Protein AF-A0A518GYS9-F1 (afdb_monomer_lite)

Foldseek 3Di:
DKWFPAKDKPQWDDLDRAETEHAADDDDPLDDDDPDDDDWMKIFTQMPDPSDPVQLCQKDKDWAPDDPPGSRIGTGHRNDFDKIKIKITGPRYIDIHIYTHKFKEKDKFQWDFADPLFDAPVQPDPWDPPRTAHWDWTQDPPFFTKIKGKMKIKIAMPDAPVLQSCLVSVNLVQKDKWKWKAKAKDKQFHTDDDPRHRDDTDTPDDDPSRWDSRCHNRRMTMHIDMDMDTGDPQMKMKMKMKMWMFMGGNRHTRYGTWIKIWIWIDHRSDTPDTGIGTDHDDHDPIDPPD

Radius of gyration: 24.74 Å; chains: 1; bounding box: 56×32×77 Å

Sequence (290 aa):
MATVAKLTVSNASQVDSANWVTAVDVFGPQLIPSSAERGDCVVEATTSPENSPAEWARIAWTGGDPVVGRPNRRLVRRMLPGRTGVGATLGGASRRIDVWAIWATIVVQTAGKRPERAKSWSAGTPFTGGESCGAFVVGSFSMGENARGQVVAVAQLAPSGVGRVISAAGKADLLAFRRQVTARDFVDGAPFASKKSFIDWAPDDSLPALLTLDPGPDDRLYDTDGPDLPAGGSRTSETYNNFRQWVEWAGVPCSNYGYWYFRARWKAQKVTLKDLGTGSIALPSNAESR

Secondary structure (DSSP, 8-state):
--EEEEEEESSSEE-SSSEEEEE----STT-----SPPS-EEEEEEEESS--HHHHTT-EEESSEEETTEEEEEEE--SSSEEEEEEEEETTEEEEEEEEEEEEEEEEE-SEEPPTTSPPGGGT-S----SEEEEEEEEETTTEEEEEEEEEEEEEEESTTHHHHHHHTT-GGGEEEEEEEEEEEEETTEE---TTSSEEEEE----GGGEE---GGGTEEEEEE--EE---TTSEEEEEEEEEEEEEETTEE-B--EEEEEEEEEETTEEEEEEEEES-PPPPSS-S--

pLDDT: mean 90.56, std 10.19, range [51.62, 98.69]

Organism: NCBI:txid2527974

Structure (mmCIF, N/CA/C/O backbone):
data_AF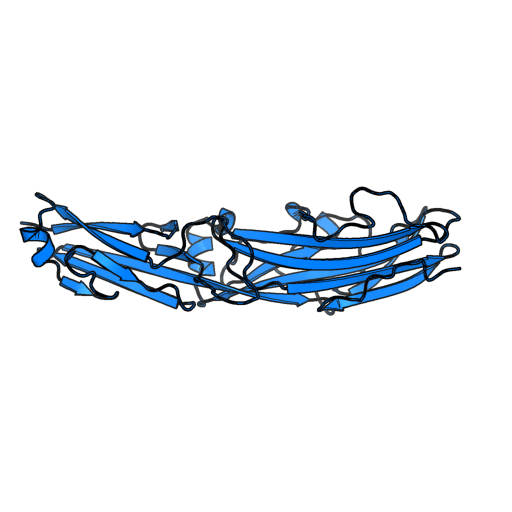-A0A518GYS9-F1
#
_entry.id   AF-A0A518GYS9-F1
#
loop_
_atom_site.group_PDB
_atom_site.id
_atom_site.type_symbol
_atom_site.label_atom_id
_atom_site.label_alt_id
_atom_site.label_comp_id
_atom_site.label_asym_id
_atom_site.label_entity_id
_atom_site.label_seq_id
_atom_site.pdbx_PDB_ins_code
_atom_site.Cartn_x
_atom_site.Cartn_y
_atom_site.Cartn_z
_atom_site.occupancy
_atom_site.B_iso_or_equiv
_atom_site.auth_seq_id
_atom_site.auth_comp_id
_atom_site.auth_asym_id
_atom_site.auth_atom_id
_atom_site.pdbx_PDB_model_num
ATOM 1 N N . MET A 1 1 ? -28.752 0.979 35.376 1.00 89.69 1 MET A N 1
ATOM 2 C CA . MET A 1 1 ? -27.636 0.004 35.410 1.00 89.69 1 MET A CA 1
ATOM 3 C C . MET A 1 1 ? -26.569 0.499 34.451 1.00 89.69 1 MET A C 1
ATOM 5 O O . MET A 1 1 ? -26.946 0.926 33.367 1.00 89.69 1 MET A O 1
ATOM 9 N N . ALA A 1 2 ? -25.294 0.494 34.846 1.00 96.31 2 ALA A N 1
ATOM 10 C CA . ALA A 1 2 ? -24.219 0.942 33.962 1.00 96.31 2 ALA A CA 1
ATOM 11 C C . ALA A 1 2 ? -24.029 -0.028 32.783 1.00 96.31 2 ALA A C 1
ATOM 13 O O . ALA A 1 2 ? -24.143 -1.240 32.971 1.00 96.31 2 ALA A O 1
ATOM 14 N N . THR A 1 3 ? -23.741 0.490 31.590 1.00 98.06 3 THR A N 1
ATOM 15 C CA . THR A 1 3 ? -23.534 -0.289 30.354 1.00 98.06 3 THR A CA 1
ATOM 16 C C . THR A 1 3 ? -22.382 0.277 29.522 1.00 98.06 3 THR A C 1
ATOM 18 O O . THR A 1 3 ? -21.993 1.431 29.703 1.00 98.06 3 THR A O 1
ATOM 21 N N . VAL A 1 4 ? -21.829 -0.519 28.597 1.00 97.62 4 VAL A N 1
ATOM 22 C CA . VAL A 1 4 ? -20.884 -0.013 27.584 1.00 97.62 4 VAL A CA 1
ATOM 23 C C . VAL A 1 4 ? -21.672 0.642 26.451 1.00 97.62 4 VAL A C 1
ATOM 25 O O . VAL A 1 4 ? -22.380 -0.037 25.706 1.00 97.62 4 VAL A O 1
ATOM 28 N N . ALA A 1 5 ? -21.519 1.953 26.286 1.00 96.88 5 ALA A N 1
ATOM 29 C CA . ALA A 1 5 ? -22.190 2.700 25.230 1.00 96.88 5 ALA A CA 1
ATOM 30 C C . ALA A 1 5 ? -21.501 2.485 23.873 1.00 96.88 5 ALA A C 1
ATOM 32 O O . ALA A 1 5 ? -22.152 2.104 22.895 1.00 96.88 5 ALA A O 1
ATOM 33 N N . LYS A 1 6 ? -20.175 2.678 23.822 1.00 97.19 6 LYS A N 1
ATOM 34 C CA . LYS A 1 6 ? -19.367 2.600 22.593 1.00 97.19 6 LYS A CA 1
ATOM 35 C C . LYS A 1 6 ? -17.921 2.180 22.861 1.00 97.19 6 LYS A C 1
ATOM 37 O O . LYS A 1 6 ? -17.425 2.334 23.976 1.00 97.19 6 LYS A O 1
ATOM 42 N N . LEU A 1 7 ? -17.265 1.706 21.802 1.00 98.50 7 LEU A N 1
ATOM 43 C CA . LEU A 1 7 ? -15.819 1.509 21.716 1.00 98.50 7 LEU A CA 1
ATOM 44 C C . LEU A 1 7 ? -15.255 2.444 20.640 1.00 98.50 7 LEU A C 1
ATOM 46 O O . LEU A 1 7 ? -15.852 2.585 19.574 1.00 98.50 7 LEU A O 1
ATOM 50 N N . THR A 1 8 ? -14.116 3.065 20.916 1.00 98.00 8 THR A N 1
ATOM 51 C CA . THR A 1 8 ? -13.375 3.921 19.975 1.00 98.00 8 THR A CA 1
ATOM 52 C C . THR A 1 8 ? -11.909 3.523 19.962 1.00 98.00 8 THR A C 1
ATOM 54 O O . THR A 1 8 ? -11.424 3.030 20.978 1.00 98.00 8 THR A O 1
ATOM 57 N N . VAL A 1 9 ? -11.202 3.745 18.853 1.00 97.69 9 VAL A N 1
ATOM 58 C CA . VAL A 1 9 ? -9.793 3.351 18.718 1.00 97.69 9 VAL A CA 1
ATOM 59 C C . VAL A 1 9 ? -8.950 4.553 18.310 1.00 97.69 9 VAL A C 1
ATOM 61 O O . VAL A 1 9 ? -9.276 5.236 17.343 1.00 97.69 9 VAL A O 1
ATOM 64 N N . SER A 1 10 ? -7.869 4.824 19.039 1.00 95.69 10 SER A N 1
ATOM 65 C CA . SER A 1 10 ? -6.846 5.782 18.605 1.00 95.69 10 SER A CA 1
ATOM 66 C C . SER A 1 10 ? -5.869 5.133 17.620 1.00 95.69 10 SER A C 1
ATOM 68 O O . SER A 1 10 ? -5.683 3.915 17.632 1.00 95.69 10 SER A O 1
ATOM 70 N N . ASN A 1 11 ? -5.199 5.942 16.795 1.00 93.31 11 ASN A N 1
ATOM 71 C CA . ASN A 1 11 ? -4.150 5.486 15.868 1.00 93.31 11 ASN A CA 1
ATOM 72 C C . ASN A 1 11 ? -4.617 4.422 14.855 1.00 93.31 11 ASN A C 1
ATOM 74 O O . ASN A 1 11 ? -3.828 3.606 14.379 1.00 93.31 11 ASN A O 1
ATOM 78 N N . ALA A 1 12 ? -5.911 4.414 14.534 1.00 95.38 12 ALA A N 1
ATOM 79 C CA . ALA A 1 12 ? -6.515 3.585 13.501 1.00 95.38 12 ALA A CA 1
ATOM 80 C C . ALA A 1 12 ? -7.645 4.354 12.812 1.00 95.38 12 ALA A C 1
ATOM 82 O O . ALA A 1 12 ? -8.288 5.217 13.409 1.00 95.38 12 ALA A O 1
ATOM 83 N N . SER A 1 13 ? -7.913 4.011 11.560 1.00 96.00 13 SER A N 1
ATOM 84 C CA . SER A 1 13 ? -9.038 4.535 10.794 1.00 96.00 13 SER A CA 1
ATOM 85 C C . SER A 1 13 ? -10.233 3.606 10.960 1.00 96.00 13 SER A C 1
ATOM 87 O O . SER A 1 13 ? -10.134 2.408 10.691 1.00 96.00 13 SER A O 1
ATOM 89 N N . GLN A 1 14 ? -11.373 4.146 11.384 1.00 97.44 14 GLN A N 1
ATOM 90 C CA . GLN A 1 14 ? -12.618 3.387 11.393 1.00 97.44 14 GLN A CA 1
ATOM 91 C C . GLN A 1 14 ? -13.077 3.151 9.952 1.00 97.44 14 GLN A C 1
ATOM 93 O O . GLN A 1 14 ? -13.273 4.114 9.207 1.00 97.44 14 GLN A O 1
ATOM 98 N N . VAL A 1 15 ? -13.264 1.888 9.562 1.00 97.31 15 VAL A N 1
ATOM 99 C CA . VAL A 1 15 ? -13.803 1.556 8.234 1.00 97.31 15 VAL A CA 1
ATOM 100 C C . VAL A 1 15 ? -15.298 1.255 8.299 1.00 97.31 15 VAL A C 1
ATOM 102 O O . VAL A 1 15 ? -16.038 1.709 7.434 1.00 97.31 15 VAL A O 1
ATOM 105 N N . ASP A 1 16 ? -15.766 0.619 9.375 1.00 96.88 16 ASP A N 1
ATOM 106 C CA . ASP A 1 16 ? -17.190 0.454 9.680 1.00 96.88 16 ASP A CA 1
ATOM 107 C C . ASP A 1 16 ? -17.439 0.413 11.206 1.00 96.88 16 ASP A C 1
ATOM 109 O O . ASP A 1 16 ? -16.550 0.693 12.015 1.00 96.88 16 ASP A O 1
ATOM 113 N N . SER A 1 17 ? -18.662 0.098 11.645 1.00 95.75 17 SER A N 1
ATOM 114 C CA . SER A 1 17 ? -19.010 0.059 13.075 1.00 95.75 17 SER A CA 1
ATOM 115 C C . SER A 1 17 ? -18.261 -1.006 13.890 1.00 95.75 17 SER A C 1
ATOM 117 O O . SER A 1 17 ? -18.181 -0.883 15.111 1.00 95.75 17 SER A O 1
ATOM 119 N N . ALA A 1 18 ? -17.754 -2.053 13.242 1.00 97.31 18 ALA A N 1
ATOM 120 C CA . ALA A 1 18 ? -17.069 -3.182 13.858 1.00 97.31 18 ALA A CA 1
ATOM 121 C C . ALA A 1 18 ? -15.565 -3.217 13.548 1.00 97.31 18 ALA A C 1
ATOM 123 O O . ALA A 1 18 ? -14.832 -3.850 14.294 1.00 97.31 18 ALA A O 1
ATOM 124 N N . ASN A 1 19 ? -15.086 -2.549 12.499 1.00 98.44 19 ASN A N 1
ATOM 125 C CA . ASN A 1 19 ? -13.722 -2.695 12.004 1.00 98.44 19 ASN A CA 1
ATOM 126 C C . ASN A 1 19 ? -12.950 -1.373 12.004 1.00 98.44 19 ASN A C 1
ATOM 128 O O . ASN A 1 19 ? -13.417 -0.334 11.528 1.00 98.44 19 ASN A O 1
ATOM 132 N N . TRP A 1 20 ? -11.715 -1.460 12.482 1.00 98.50 20 TRP A N 1
ATOM 133 C CA . TRP A 1 20 ? -10.713 -0.405 12.466 1.00 98.50 20 TRP A CA 1
ATOM 134 C C . TRP A 1 20 ? -9.451 -0.930 11.796 1.00 98.50 20 TRP A C 1
ATOM 136 O O . TRP A 1 20 ? -9.060 -2.070 12.035 1.00 98.50 20 TRP A O 1
ATOM 146 N N . VAL A 1 21 ? -8.808 -0.115 10.969 1.00 97.81 21 VAL A N 1
ATOM 147 C CA . VAL A 1 21 ? -7.624 -0.508 10.197 1.00 97.81 21 VAL A CA 1
ATOM 148 C C . VAL A 1 21 ? -6.493 0.477 10.460 1.00 97.81 21 VAL A C 1
ATOM 150 O O . VAL A 1 21 ? -6.701 1.689 10.523 1.00 97.81 21 VAL A O 1
ATOM 153 N N . THR A 1 22 ? -5.284 -0.041 10.622 1.00 96.12 22 THR A N 1
ATOM 154 C CA . THR A 1 22 ? -4.067 0.740 10.830 1.00 96.12 22 THR A CA 1
ATOM 155 C C . THR A 1 22 ? -2.883 0.067 10.149 1.00 96.12 22 THR A C 1
ATOM 157 O O . THR A 1 22 ? -2.900 -1.142 9.946 1.00 96.12 22 THR A O 1
ATOM 160 N N . ALA A 1 23 ? -1.838 0.816 9.805 1.00 94.62 23 ALA A N 1
ATOM 161 C CA . ALA A 1 23 ? -0.603 0.234 9.283 1.00 94.62 23 ALA A CA 1
ATOM 162 C C . ALA A 1 23 ? 0.244 -0.373 10.417 1.00 94.62 23 ALA A C 1
ATOM 164 O O . ALA A 1 23 ? 0.192 0.090 11.557 1.00 94.62 23 ALA A O 1
ATOM 165 N N . VAL A 1 24 ? 1.052 -1.387 10.127 1.00 92.44 24 VAL A N 1
ATOM 166 C CA . VAL A 1 24 ? 2.079 -1.880 11.059 1.00 92.44 24 VAL A CA 1
ATOM 167 C C . VAL A 1 24 ? 3.148 -0.812 11.296 1.00 92.44 24 VAL A C 1
ATOM 169 O O . VAL A 1 24 ? 3.565 -0.117 10.367 1.00 92.44 24 VAL A O 1
ATOM 172 N N . ASP A 1 25 ? 3.633 -0.713 12.531 1.00 85.81 25 ASP A N 1
ATOM 173 C CA . ASP A 1 25 ? 4.786 0.123 12.853 1.00 85.81 25 ASP A CA 1
ATOM 174 C C . ASP A 1 25 ? 6.074 -0.615 12.464 1.00 85.81 25 ASP A C 1
ATOM 176 O O . ASP A 1 25 ? 6.555 -1.495 13.177 1.00 85.81 25 ASP A O 1
ATOM 180 N N . VAL A 1 26 ? 6.648 -0.263 11.310 1.00 72.00 26 VAL A N 1
ATOM 181 C CA . VAL A 1 26 ? 7.947 -0.804 10.884 1.00 72.00 26 VAL A CA 1
ATOM 182 C C . VAL A 1 26 ? 9.074 0.135 11.292 1.00 72.00 26 VAL A C 1
ATOM 184 O O . VAL A 1 26 ? 9.107 1.305 10.895 1.00 72.00 26 VAL A O 1
ATOM 187 N N . PHE A 1 27 ? 10.013 -0.413 12.064 1.00 64.75 27 PHE A N 1
ATOM 188 C CA . PHE A 1 27 ? 11.260 0.223 12.471 1.00 64.75 27 PHE A CA 1
ATOM 189 C C . PHE A 1 27 ? 12.423 -0.493 11.776 1.00 64.75 27 PHE A C 1
ATOM 191 O O . PHE A 1 27 ? 12.576 -1.705 11.913 1.00 64.75 27 PHE A O 1
ATOM 198 N N . GLY A 1 28 ? 13.230 0.230 10.998 1.00 57.81 28 GLY A N 1
ATOM 199 C CA . GLY A 1 28 ? 14.361 -0.367 10.287 1.00 57.81 28 GLY A CA 1
ATOM 200 C C . GLY A 1 28 ? 14.923 0.501 9.155 1.00 57.81 28 GLY A C 1
ATOM 201 O O . GLY A 1 28 ? 14.398 1.581 8.885 1.00 57.81 28 GLY A O 1
ATOM 202 N N . PRO A 1 29 ? 15.976 0.032 8.461 1.00 51.62 29 PRO A N 1
ATOM 203 C CA . PRO A 1 29 ? 16.701 0.798 7.438 1.00 51.62 29 PRO A CA 1
ATOM 204 C C . PRO A 1 29 ? 15.877 1.116 6.178 1.00 51.62 29 PRO A C 1
ATOM 206 O O . PRO A 1 29 ? 16.306 1.918 5.356 1.00 51.62 29 PRO A O 1
ATOM 209 N N . GLN A 1 30 ? 14.691 0.518 6.027 1.00 56.28 30 GLN A N 1
ATOM 210 C CA . GLN A 1 30 ? 13.737 0.797 4.946 1.00 56.28 30 GLN A CA 1
ATOM 211 C C . GLN A 1 30 ? 12.633 1.780 5.367 1.00 56.28 30 GLN A C 1
ATOM 213 O O . GLN A 1 30 ? 11.538 1.749 4.812 1.00 56.28 30 GLN A O 1
ATOM 218 N N . LEU A 1 31 ? 12.894 2.637 6.362 1.00 65.50 31 LEU A N 1
ATOM 219 C CA . LEU A 1 31 ? 11.959 3.670 6.805 1.00 65.50 31 LEU A CA 1
ATOM 220 C C . LEU A 1 31 ? 11.568 4.575 5.630 1.00 65.50 31 LEU A C 1
ATOM 222 O O . LEU A 1 31 ? 12.312 5.462 5.215 1.00 65.50 31 LEU A O 1
ATOM 226 N N . ILE A 1 32 ? 10.368 4.340 5.106 1.00 80.00 32 ILE A N 1
ATOM 227 C CA . ILE A 1 32 ? 9.687 5.271 4.218 1.00 80.00 32 ILE A CA 1
ATOM 228 C C . ILE A 1 32 ? 9.267 6.456 5.097 1.00 80.00 32 ILE A C 1
ATOM 230 O O . ILE A 1 32 ? 8.562 6.237 6.093 1.00 80.00 32 ILE A O 1
ATOM 234 N N . PRO A 1 33 ? 9.734 7.686 4.805 1.00 71.12 33 PRO A N 1
ATOM 235 C CA . PRO A 1 33 ? 9.420 8.846 5.625 1.00 71.12 33 PRO A CA 1
ATOM 236 C C . PRO A 1 33 ? 7.909 9.002 5.786 1.00 71.12 33 PRO A C 1
ATOM 238 O O . PRO A 1 33 ? 7.164 8.979 4.811 1.00 71.12 33 PRO A O 1
ATOM 241 N N . SER A 1 34 ? 7.461 9.161 7.026 1.00 75.69 34 SER A N 1
ATOM 242 C CA . SER A 1 34 ? 6.071 9.457 7.346 1.00 75.69 34 SER A CA 1
ATOM 243 C C . SER A 1 34 ? 6.044 10.359 8.566 1.00 75.69 34 SER A C 1
ATOM 245 O O . SER A 1 34 ? 6.710 10.072 9.560 1.00 75.69 34 SER A O 1
ATOM 247 N N . SER A 1 35 ? 5.295 11.452 8.472 1.00 72.75 35 SER A N 1
ATOM 248 C CA . SER A 1 35 ? 5.048 12.382 9.575 1.00 72.75 35 SER A CA 1
ATOM 249 C C . SER A 1 35 ? 3.898 11.938 10.483 1.00 72.75 35 SER A C 1
ATOM 251 O O . SER A 1 35 ? 3.596 12.628 11.453 1.00 72.75 35 SER A O 1
ATOM 253 N N . ALA A 1 36 ? 3.234 10.823 10.164 1.00 73.62 36 ALA A N 1
ATOM 254 C CA . ALA A 1 36 ? 2.088 10.346 10.918 1.00 73.62 36 ALA A CA 1
ATOM 255 C C . ALA A 1 36 ? 2.491 9.843 12.307 1.00 73.62 36 ALA A C 1
ATOM 257 O O . ALA A 1 36 ? 3.569 9.273 12.497 1.00 73.62 36 ALA A O 1
ATOM 258 N N . GLU A 1 37 ? 1.587 10.031 13.267 1.00 70.31 37 GLU A N 1
ATOM 259 C CA . GLU A 1 37 ? 1.758 9.535 14.626 1.00 70.31 37 GLU A CA 1
ATOM 260 C C . GLU A 1 37 ? 1.849 8.000 14.616 1.00 70.31 37 GLU A C 1
ATOM 262 O O . GLU A 1 37 ? 0.986 7.294 14.083 1.00 70.31 37 GLU A O 1
ATOM 267 N N . ARG A 1 38 ? 2.949 7.489 15.171 1.00 75.50 38 ARG A N 1
ATOM 268 C CA . ARG A 1 38 ? 3.217 6.056 15.327 1.00 75.50 38 ARG A CA 1
ATOM 269 C C . ARG A 1 38 ? 2.936 5.629 16.758 1.00 75.50 38 ARG A C 1
ATOM 271 O O . ARG A 1 38 ? 2.970 6.451 17.671 1.00 75.50 38 ARG A O 1
ATOM 278 N N . GLY A 1 39 ? 2.708 4.337 16.951 1.00 84.38 39 GLY A N 1
ATOM 279 C CA . GLY A 1 39 ? 2.425 3.758 18.254 1.00 84.38 39 GLY A CA 1
ATOM 280 C C . GLY A 1 39 ? 1.132 2.960 18.270 1.00 84.38 39 GLY A C 1
ATOM 281 O O . GLY A 1 39 ? 0.268 3.078 17.394 1.00 84.38 39 GLY A O 1
ATOM 282 N N . ASP A 1 40 ? 1.019 2.144 19.309 1.00 92.38 40 ASP A N 1
ATOM 283 C CA . ASP A 1 40 ? -0.067 1.193 19.497 1.00 92.38 40 ASP A CA 1
ATOM 284 C C . ASP A 1 40 ? -1.457 1.847 19.450 1.00 92.38 40 ASP A C 1
ATOM 286 O O . ASP A 1 40 ? -1.659 3.025 19.769 1.00 92.38 40 ASP A O 1
ATOM 290 N N . CYS A 1 41 ? -2.446 1.046 19.064 1.00 95.88 41 CYS A N 1
ATOM 291 C CA . CYS A 1 41 ? -3.842 1.449 19.108 1.00 95.88 41 CYS A CA 1
ATOM 292 C C . CYS A 1 41 ? -4.369 1.354 20.537 1.00 95.88 41 CYS A C 1
ATOM 294 O O . CYS A 1 41 ? -4.176 0.340 21.212 1.00 95.88 41 CYS A O 1
ATOM 296 N N . VAL A 1 42 ? -5.111 2.368 20.980 1.00 97.75 42 VAL A N 1
ATOM 297 C CA . VAL A 1 42 ? -5.814 2.333 22.265 1.00 97.75 42 VAL A CA 1
ATOM 298 C C . VAL A 1 42 ? -7.305 2.226 22.004 1.00 97.75 42 VAL A C 1
ATOM 300 O O . VAL A 1 42 ? -7.927 3.153 21.492 1.00 97.75 42 VAL A O 1
ATOM 303 N N . VAL A 1 43 ? -7.877 1.085 22.373 1.00 98.50 43 VAL A N 1
ATOM 304 C CA . VAL A 1 43 ? -9.320 0.863 22.402 1.00 98.50 43 VAL A CA 1
ATOM 305 C C . VAL A 1 43 ? -9.856 1.412 23.716 1.00 98.50 43 VAL A C 1
ATOM 307 O O . VAL A 1 43 ? -9.487 0.924 24.781 1.00 98.50 43 VAL A O 1
ATOM 310 N N . GLU A 1 44 ? -10.735 2.404 23.655 1.00 98.62 44 GLU A N 1
ATOM 311 C CA . GLU A 1 44 ? -11.378 3.010 24.820 1.00 98.62 44 GLU A CA 1
ATOM 312 C C . GLU A 1 44 ? -12.877 2.699 24.839 1.00 98.62 44 GLU A C 1
ATOM 314 O O . GLU A 1 44 ? -13.574 2.891 23.839 1.00 98.62 44 GLU A O 1
ATOM 319 N N . ALA A 1 45 ? -13.376 2.241 25.988 1.00 98.44 45 ALA A N 1
ATOM 320 C CA . ALA A 1 45 ? -14.801 2.129 26.259 1.00 98.44 45 ALA A CA 1
ATOM 321 C C . ALA A 1 45 ? -15.339 3.407 26.901 1.00 98.44 45 ALA A C 1
ATOM 323 O O . ALA A 1 45 ? -14.814 3.887 27.907 1.00 98.44 45 ALA A O 1
ATOM 324 N N . THR A 1 46 ? -16.449 3.899 26.360 1.00 98.31 46 THR A N 1
ATOM 325 C CA . THR A 1 46 ? -17.302 4.881 27.035 1.00 98.31 46 THR A CA 1
ATOM 326 C C . THR A 1 46 ? -18.465 4.140 27.680 1.00 98.31 46 THR A C 1
ATOM 328 O O . THR A 1 46 ? -19.182 3.404 26.991 1.00 98.31 46 THR A O 1
ATOM 331 N N . THR A 1 47 ? -18.666 4.327 28.982 1.00 98.38 47 THR A N 1
ATOM 332 C CA . THR A 1 47 ? -19.818 3.771 29.704 1.00 98.38 47 THR A CA 1
ATOM 333 C C . THR A 1 47 ? -20.921 4.811 29.880 1.00 98.38 47 THR A C 1
ATOM 335 O O . THR A 1 47 ? -20.738 5.995 29.611 1.00 98.38 47 THR A O 1
ATOM 338 N N . SER A 1 48 ? -22.108 4.347 30.248 1.00 97.19 48 SER A N 1
ATOM 339 C CA . SER A 1 48 ? -23.284 5.167 30.533 1.00 97.19 48 SER A CA 1
ATOM 340 C C . SER A 1 48 ? -24.006 4.562 31.742 1.00 97.19 48 SER A C 1
ATOM 342 O O . SER A 1 48 ? -24.073 3.329 31.811 1.00 97.19 48 SER A O 1
ATOM 344 N N . PRO A 1 49 ? -24.577 5.365 32.659 1.00 96.06 49 PRO A N 1
ATOM 345 C CA . PRO A 1 49 ? -24.790 6.811 32.533 1.00 96.06 49 PRO A CA 1
ATOM 346 C C . PRO A 1 49 ? -23.598 7.705 32.886 1.00 96.06 49 PRO A C 1
ATOM 348 O O . PRO A 1 49 ? -23.512 8.791 32.321 1.00 96.06 49 PRO A O 1
ATOM 351 N N . GLU A 1 50 ? -22.694 7.298 33.775 1.00 96.56 50 GLU A N 1
ATOM 352 C CA . GLU A 1 50 ? -21.757 8.254 34.387 1.00 96.56 50 GLU A CA 1
ATOM 353 C C . GLU A 1 50 ? -20.421 8.380 33.653 1.00 96.56 50 GLU A C 1
ATOM 355 O O . GLU A 1 50 ? -19.758 9.408 33.773 1.00 96.56 50 GLU A O 1
ATOM 360 N N . ASN A 1 51 ? -20.005 7.349 32.911 1.00 97.50 51 ASN A N 1
ATOM 361 C CA . ASN A 1 51 ? -18.663 7.257 32.336 1.00 97.50 51 ASN A CA 1
ATOM 362 C C . ASN A 1 51 ? -17.563 7.518 33.382 1.00 97.50 51 ASN A C 1
ATOM 364 O O . ASN A 1 51 ? -16.675 8.346 33.173 1.00 97.50 51 ASN A O 1
ATOM 368 N N . SER A 1 52 ? -17.657 6.841 34.530 1.00 97.81 52 SER A N 1
ATOM 369 C CA . SER A 1 52 ? -16.832 7.098 35.715 1.00 97.81 52 SER A CA 1
ATOM 370 C C . SER A 1 52 ? -15.866 5.945 36.032 1.00 97.81 52 SER A C 1
ATOM 372 O O . SER A 1 52 ? -16.113 4.801 35.638 1.00 97.81 52 SER A O 1
ATOM 374 N N . PRO A 1 53 ? -14.785 6.182 36.807 1.00 97.25 53 PRO A N 1
ATOM 375 C CA . PRO A 1 53 ? -13.860 5.123 37.223 1.00 97.25 53 PRO A CA 1
ATOM 376 C C . PRO A 1 53 ? -14.532 3.923 37.905 1.00 97.25 53 PRO A C 1
ATOM 378 O O . PRO A 1 53 ? -14.086 2.789 37.724 1.00 97.25 53 PRO A O 1
ATOM 381 N N . ALA A 1 54 ? -15.619 4.155 38.649 1.00 97.12 54 ALA A N 1
ATOM 382 C CA . ALA A 1 54 ? -16.389 3.098 39.301 1.00 97.12 54 ALA A CA 1
ATOM 383 C C . ALA A 1 54 ? -17.107 2.187 38.289 1.00 97.12 54 ALA A C 1
ATOM 385 O O . ALA A 1 54 ? -17.171 0.972 38.484 1.00 97.12 54 ALA A O 1
ATOM 386 N N . GLU A 1 55 ? -17.619 2.746 37.189 1.00 97.69 55 GLU A N 1
ATOM 387 C CA . GLU A 1 55 ? -18.176 1.963 36.083 1.00 97.69 55 GLU A CA 1
ATOM 388 C C . GLU A 1 55 ? -17.070 1.237 35.310 1.00 97.69 55 GLU A C 1
ATOM 390 O O . GLU A 1 55 ? -17.191 0.046 35.018 1.00 97.69 55 GLU A O 1
ATOM 395 N N . TRP A 1 56 ? -15.965 1.928 35.023 1.00 98.19 56 TRP A N 1
ATOM 396 C CA . TRP A 1 56 ? -14.847 1.393 34.246 1.00 98.19 56 TRP A CA 1
ATOM 397 C C . TRP A 1 56 ? -14.181 0.186 34.903 1.00 98.19 56 TRP A C 1
ATOM 399 O O . TRP A 1 56 ? -13.850 -0.779 34.217 1.00 98.19 56 TRP A O 1
ATOM 409 N N . ALA A 1 57 ? -14.031 0.206 36.230 1.00 97.25 57 ALA A N 1
ATOM 410 C CA . ALA A 1 57 ? -13.464 -0.898 37.004 1.00 97.25 57 ALA A CA 1
ATOM 411 C C . ALA A 1 57 ? -14.281 -2.200 36.904 1.00 97.25 57 ALA A C 1
ATOM 413 O O . ALA A 1 57 ? -13.786 -3.268 37.254 1.00 97.25 57 ALA A O 1
ATOM 414 N N . ARG A 1 58 ? -15.530 -2.121 36.430 1.00 97.88 58 ARG A N 1
ATOM 415 C CA . ARG A 1 58 ? -16.454 -3.255 36.307 1.00 97.88 58 ARG A CA 1
ATOM 416 C C . ARG A 1 58 ? -16.558 -3.798 34.883 1.00 97.88 58 ARG A C 1
ATOM 418 O O . ARG A 1 58 ? -17.295 -4.759 34.667 1.00 97.88 58 ARG A O 1
ATOM 425 N N . ILE A 1 59 ? -15.883 -3.181 33.912 1.00 98.44 59 ILE A N 1
ATOM 426 C CA . ILE A 1 59 ? -15.917 -3.636 32.521 1.00 98.44 59 ILE A CA 1
ATOM 427 C C . ILE A 1 59 ? -15.199 -4.985 32.420 1.00 98.44 59 ILE A C 1
ATOM 429 O O . ILE A 1 59 ? -14.010 -5.101 32.718 1.00 98.44 59 ILE A O 1
ATOM 433 N N . ALA A 1 60 ? -15.912 -5.998 31.936 1.00 98.38 60 ALA A N 1
ATOM 434 C CA . ALA A 1 60 ? -15.320 -7.270 31.555 1.00 98.38 60 ALA A CA 1
ATOM 435 C C . ALA A 1 60 ? -14.758 -7.158 30.131 1.00 98.38 60 ALA A C 1
ATOM 437 O O . ALA A 1 60 ? -15.513 -7.069 29.157 1.00 98.38 60 ALA A O 1
ATOM 438 N N . TRP A 1 61 ? -13.429 -7.141 30.022 1.00 98.56 61 TRP A N 1
ATOM 439 C CA . TRP A 1 61 ? -12.716 -7.047 28.749 1.00 98.56 61 TRP A CA 1
ATOM 440 C C . TRP A 1 61 ? -12.344 -8.414 28.176 1.00 98.56 61 TRP A C 1
ATOM 442 O O . TRP A 1 61 ? -12.010 -9.346 28.903 1.00 98.56 61 TRP A O 1
ATOM 452 N N . THR A 1 62 ? -12.306 -8.489 26.849 1.00 98.25 62 THR A N 1
ATOM 453 C CA . THR A 1 62 ? -11.678 -9.569 26.078 1.00 98.25 62 THR A CA 1
ATOM 454 C C . THR A 1 62 ? -10.791 -8.957 24.999 1.00 98.25 62 THR A C 1
ATOM 456 O O . THR A 1 62 ? -11.139 -7.921 24.432 1.00 98.25 62 THR A O 1
ATOM 459 N N . GLY A 1 63 ? -9.645 -9.585 24.727 1.00 97.62 63 GLY A N 1
ATOM 460 C CA . GLY A 1 63 ? -8.651 -9.057 23.790 1.00 97.62 63 GLY A CA 1
ATOM 461 C C . GLY A 1 63 ? -7.909 -7.814 24.297 1.00 97.62 63 GLY A C 1
ATOM 462 O O . GLY A 1 63 ? -8.299 -7.183 25.288 1.00 97.62 63 GLY A O 1
ATOM 463 N N . GLY A 1 64 ? -6.810 -7.495 23.608 1.00 96.94 64 GLY A N 1
ATOM 464 C CA . GLY A 1 64 ? -5.898 -6.396 23.935 1.00 96.94 64 GLY A CA 1
ATOM 465 C C . GLY A 1 64 ? -5.207 -6.517 25.301 1.00 96.94 64 GLY A C 1
ATOM 466 O O . GLY A 1 64 ? -5.672 -7.214 26.209 1.00 96.94 64 GLY A O 1
ATOM 467 N N . ASP A 1 65 ? -4.106 -5.790 25.458 1.00 98.06 65 ASP A N 1
ATOM 468 C CA . ASP A 1 65 ? -3.381 -5.693 26.725 1.00 98.06 65 ASP A CA 1
ATOM 469 C C . ASP A 1 65 ? -4.032 -4.621 27.626 1.00 98.06 65 ASP A C 1
ATOM 471 O O . ASP A 1 65 ? -4.563 -3.626 27.128 1.00 98.06 65 ASP A O 1
ATOM 475 N N . PRO A 1 66 ? -4.038 -4.777 28.959 1.00 97.75 66 PRO A N 1
ATOM 476 C CA . PRO A 1 66 ? -4.511 -3.730 29.862 1.00 97.75 66 PRO A CA 1
ATOM 477 C C . PRO A 1 66 ? -3.623 -2.478 29.797 1.00 97.75 66 PRO A C 1
ATOM 479 O O . PRO A 1 66 ? -2.400 -2.576 29.724 1.00 97.75 66 PRO A O 1
ATOM 482 N N . VAL A 1 67 ? -4.233 -1.294 29.911 1.00 97.88 67 VAL A N 1
ATOM 483 C CA . VAL A 1 67 ? -3.500 -0.028 30.070 1.00 97.88 67 VAL A CA 1
ATOM 484 C C . VAL A 1 67 ? -3.437 0.339 31.553 1.00 97.88 67 VAL A C 1
ATOM 486 O O . VAL A 1 67 ? -4.467 0.526 32.207 1.00 97.88 67 VAL A O 1
ATOM 489 N N . VAL A 1 68 ? -2.223 0.447 32.099 1.00 95.50 68 VAL A N 1
ATOM 490 C CA . VAL A 1 68 ? -1.995 0.728 33.527 1.00 95.50 68 VAL A CA 1
ATOM 491 C C . VAL A 1 68 ? -2.681 2.036 33.939 1.00 95.50 68 VAL A C 1
ATOM 493 O O . VAL A 1 68 ? -2.550 3.063 33.276 1.00 95.50 68 VAL A O 1
ATOM 496 N N . GLY A 1 69 ? -3.451 1.990 35.031 1.00 96.31 69 GLY A N 1
ATOM 497 C CA . GLY A 1 69 ? -4.196 3.141 35.556 1.00 96.31 69 GLY A CA 1
ATOM 498 C C . GLY A 1 69 ? -5.425 3.559 34.735 1.00 96.31 69 GLY A C 1
ATOM 499 O O . GLY A 1 69 ? -6.080 4.538 35.086 1.00 96.31 69 GLY A O 1
ATOM 500 N N . ARG A 1 70 ? -5.764 2.843 33.652 1.00 98.00 70 ARG A N 1
ATOM 501 C CA . ARG A 1 70 ? -6.888 3.164 32.758 1.00 98.00 70 ARG A CA 1
ATOM 502 C C . ARG A 1 70 ? -7.748 1.918 32.481 1.00 98.00 70 ARG A C 1
ATOM 504 O O . ARG A 1 70 ? -7.641 1.325 31.409 1.00 98.00 70 ARG A O 1
ATOM 511 N N . PRO A 1 71 ? -8.625 1.509 33.418 1.00 97.69 71 PRO A N 1
ATOM 512 C CA . PRO A 1 71 ? -9.419 0.279 33.291 1.00 97.69 71 PRO A CA 1
ATOM 513 C C . PRO A 1 71 ? -10.433 0.297 32.135 1.00 97.69 71 PRO A C 1
ATOM 515 O O . PRO A 1 71 ? -10.892 -0.757 31.705 1.00 97.69 71 PRO A O 1
ATOM 518 N N . ASN A 1 72 ? -10.764 1.470 31.589 1.00 98.50 72 ASN A N 1
ATOM 519 C CA . ASN A 1 72 ? -11.598 1.610 30.395 1.00 98.50 72 ASN A CA 1
ATOM 520 C C . ASN A 1 72 ? -10.822 1.512 29.075 1.00 98.50 72 ASN A C 1
ATOM 522 O O . ASN A 1 72 ? -11.395 1.809 28.027 1.00 98.50 72 ASN A O 1
ATOM 526 N N . ARG A 1 73 ? -9.538 1.135 29.101 1.00 98.62 73 ARG A N 1
ATOM 527 C CA . ARG A 1 73 ? -8.689 1.078 27.910 1.00 98.62 73 ARG A CA 1
ATOM 528 C C . ARG A 1 73 ? -8.015 -0.277 27.735 1.00 98.62 73 ARG A C 1
ATOM 530 O O . ARG A 1 73 ? -7.582 -0.911 28.701 1.00 98.62 73 ARG A O 1
ATOM 537 N N . ARG A 1 74 ? -7.866 -0.679 26.474 1.00 98.62 74 ARG A N 1
ATOM 538 C CA . ARG A 1 74 ? -7.051 -1.817 26.039 1.00 98.62 74 ARG A CA 1
ATOM 539 C C . ARG A 1 74 ? -6.098 -1.385 24.939 1.00 98.62 74 ARG A C 1
ATOM 541 O O . ARG A 1 74 ? -6.450 -0.571 24.093 1.00 98.62 74 ARG A O 1
ATOM 548 N N . LEU A 1 75 ? -4.903 -1.943 24.959 1.00 97.88 75 LEU A N 1
ATOM 549 C CA . LEU A 1 75 ? -3.849 -1.696 23.995 1.00 97.88 75 LEU A CA 1
ATOM 550 C C . LEU A 1 75 ? -3.863 -2.799 22.936 1.00 97.88 75 LEU A C 1
ATOM 552 O O . LEU A 1 75 ? -3.920 -3.985 23.266 1.00 97.88 75 LEU A O 1
ATOM 556 N N . VAL A 1 76 ? -3.791 -2.418 21.668 1.00 97.25 76 VAL A N 1
ATOM 557 C CA . VAL A 1 76 ? -3.587 -3.337 20.549 1.00 97.25 76 VAL A CA 1
ATOM 558 C C . VAL A 1 76 ? -2.274 -2.975 19.879 1.00 97.25 76 VAL A C 1
ATOM 560 O O . VAL A 1 76 ? -2.125 -1.880 19.333 1.00 97.25 76 VAL A O 1
ATOM 563 N N . ARG A 1 77 ? -1.326 -3.913 19.925 1.00 94.19 77 ARG A N 1
ATOM 564 C CA . ARG A 1 77 ? 0.004 -3.715 19.355 1.00 94.19 77 ARG A CA 1
ATOM 565 C C . ARG A 1 77 ? -0.028 -3.761 17.837 1.00 94.19 77 ARG A C 1
ATOM 567 O O . ARG A 1 77 ? -0.738 -4.579 17.255 1.00 94.19 77 ARG A O 1
ATOM 574 N N . ARG A 1 78 ? 0.804 -2.934 17.206 1.00 91.81 78 ARG A N 1
ATOM 575 C CA . ARG A 1 78 ? 0.897 -2.812 15.739 1.00 91.81 78 ARG A CA 1
ATOM 576 C C . ARG A 1 78 ? 2.200 -3.358 15.160 1.00 91.81 78 ARG A C 1
ATOM 578 O O . ARG A 1 78 ? 2.573 -2.988 14.058 1.00 91.81 78 ARG A O 1
ATOM 585 N N . MET A 1 79 ? 2.901 -4.223 15.890 1.00 89.62 79 MET A N 1
ATOM 586 C CA . MET A 1 79 ? 4.238 -4.701 15.502 1.00 89.62 79 MET A CA 1
ATOM 587 C C . MET A 1 79 ? 4.236 -5.690 14.332 1.00 89.62 79 MET A C 1
ATOM 589 O O . MET A 1 79 ? 5.250 -5.843 13.659 1.00 89.62 79 MET A O 1
ATOM 593 N N . LEU A 1 80 ? 3.124 -6.394 14.107 1.00 91.38 80 LEU A N 1
ATOM 594 C CA . LEU A 1 80 ? 2.982 -7.387 13.045 1.00 91.38 80 LEU A CA 1
ATOM 595 C C . LEU A 1 80 ? 1.586 -7.302 12.423 1.00 91.38 80 LEU A C 1
ATOM 597 O O . LEU A 1 80 ? 0.643 -6.901 13.113 1.00 91.38 80 LEU A O 1
ATOM 601 N N . PRO A 1 81 ? 1.429 -7.712 11.151 1.00 95.38 81 PRO A N 1
ATOM 602 C CA . PRO A 1 81 ? 0.121 -7.761 10.523 1.00 95.38 81 PRO A CA 1
ATOM 603 C C . PRO A 1 81 ? -0.779 -8.760 11.246 1.00 95.38 81 PRO A C 1
ATOM 605 O O . PRO A 1 81 ? -0.368 -9.886 11.530 1.00 95.38 81 PRO A O 1
ATOM 608 N N . GLY A 1 82 ? -2.016 -8.373 11.526 1.00 97.25 82 GLY A N 1
ATOM 609 C CA . GLY A 1 82 ? -2.935 -9.225 12.263 1.00 97.25 82 GLY A CA 1
ATOM 610 C C . GLY A 1 82 ? -4.272 -8.566 12.555 1.00 97.25 82 GLY A C 1
ATOM 611 O O . GLY A 1 82 ? -4.469 -7.372 12.342 1.00 97.25 82 GLY A O 1
ATOM 612 N N . ARG A 1 83 ? -5.200 -9.378 13.058 1.00 97.88 83 ARG A N 1
ATOM 613 C CA . ARG A 1 83 ? -6.517 -8.945 13.522 1.00 97.88 83 ARG A CA 1
ATOM 614 C C . ARG A 1 83 ? -6.613 -9.195 15.018 1.00 97.88 83 ARG A C 1
ATOM 616 O O . ARG A 1 83 ? -6.473 -10.334 15.458 1.00 97.88 83 ARG A O 1
ATOM 623 N N . THR A 1 84 ? -6.927 -8.155 15.779 1.00 98.38 84 THR A N 1
ATOM 624 C CA . THR A 1 84 ? -7.202 -8.260 17.214 1.00 98.38 84 THR A CA 1
ATOM 625 C C . THR A 1 84 ? -8.650 -7.884 17.485 1.00 98.38 84 THR A C 1
ATOM 627 O O . THR A 1 84 ? -9.033 -6.726 17.337 1.00 98.38 84 THR A O 1
ATOM 630 N N . GLY A 1 85 ? -9.455 -8.861 17.901 1.00 98.25 85 GLY A N 1
ATOM 631 C CA . GLY A 1 85 ? -10.810 -8.608 18.380 1.00 98.25 85 GLY A CA 1
ATOM 632 C C . GLY A 1 85 ? -10.780 -8.105 19.819 1.00 98.25 85 GLY A C 1
ATOM 633 O O . GLY A 1 85 ? -10.205 -8.768 20.681 1.00 98.25 85 GLY A O 1
ATOM 634 N N . VAL A 1 86 ? -11.409 -6.963 20.086 1.00 98.69 86 VAL A N 1
ATOM 635 C CA . VAL A 1 86 ? -11.513 -6.377 21.428 1.00 98.69 86 VAL A CA 1
ATOM 636 C C . VAL A 1 86 ? -12.980 -6.203 21.790 1.00 98.69 86 VAL A C 1
ATOM 638 O O . VAL A 1 86 ? -13.753 -5.595 21.048 1.00 98.69 86 VAL A O 1
ATOM 641 N N . GLY A 1 87 ? -13.370 -6.762 22.932 1.00 98.44 87 GLY A N 1
ATOM 642 C CA . GLY A 1 87 ? -14.739 -6.723 23.431 1.00 98.44 87 GLY A CA 1
ATOM 643 C C . GLY A 1 87 ? -14.821 -6.192 24.855 1.00 98.44 87 GLY A C 1
ATOM 644 O O . GLY A 1 87 ? -13.961 -6.498 25.678 1.00 98.44 87 GLY A O 1
ATOM 645 N N . ALA A 1 88 ? -15.878 -5.442 25.149 1.00 98.56 88 ALA A N 1
ATOM 646 C CA . ALA A 1 88 ? -16.184 -4.901 26.468 1.00 98.56 88 ALA A CA 1
ATOM 647 C C . ALA A 1 88 ? -17.629 -5.229 26.845 1.00 98.56 88 ALA A C 1
ATOM 649 O O . ALA A 1 88 ? -18.547 -4.995 26.054 1.00 98.56 88 ALA A O 1
ATOM 650 N N . THR A 1 89 ? -17.833 -5.742 28.058 1.00 98.50 89 THR A N 1
ATOM 651 C CA . THR A 1 89 ? -19.160 -6.084 28.582 1.00 98.50 89 THR A CA 1
ATOM 652 C C . THR A 1 89 ? -19.381 -5.449 29.952 1.00 98.50 89 THR A C 1
ATOM 654 O O . THR A 1 89 ? -18.526 -5.546 30.830 1.00 98.50 89 THR A O 1
ATOM 657 N N . LEU A 1 90 ? -20.533 -4.804 30.147 1.00 98.31 90 LEU A N 1
ATOM 658 C CA . LEU A 1 90 ? -20.949 -4.208 31.420 1.00 98.31 90 LEU A CA 1
ATOM 659 C C . LEU A 1 90 ? -22.479 -4.196 31.509 1.00 98.31 90 LEU A C 1
ATOM 661 O O . LEU A 1 90 ? -23.148 -3.791 30.560 1.00 98.31 90 LEU A O 1
ATOM 665 N N . GLY A 1 91 ? -23.030 -4.644 32.643 1.00 95.50 91 GLY A N 1
ATOM 666 C CA . GLY A 1 91 ? -24.479 -4.616 32.893 1.00 95.50 91 GLY A CA 1
ATOM 667 C C . GLY A 1 91 ? -25.311 -5.392 31.865 1.00 95.50 91 GLY A C 1
ATOM 668 O O . GLY A 1 91 ? -26.400 -4.960 31.508 1.00 95.50 91 GLY A O 1
ATOM 669 N N . GLY A 1 92 ? -24.770 -6.492 31.329 1.00 92.88 92 GLY A N 1
ATOM 670 C CA . GLY A 1 92 ? -25.415 -7.305 30.289 1.00 92.88 92 GLY A CA 1
ATOM 671 C C . GLY A 1 92 ? -25.280 -6.762 28.859 1.00 92.88 92 GLY A C 1
ATOM 672 O O . GLY A 1 92 ? -25.527 -7.503 27.912 1.00 92.88 92 GLY A O 1
ATOM 673 N N . ALA A 1 93 ? -24.833 -5.516 28.672 1.00 96.88 93 ALA A N 1
ATOM 674 C CA . ALA A 1 93 ? -24.537 -4.964 27.353 1.00 96.88 93 ALA A CA 1
ATOM 675 C C . ALA A 1 93 ? -23.113 -5.329 26.918 1.0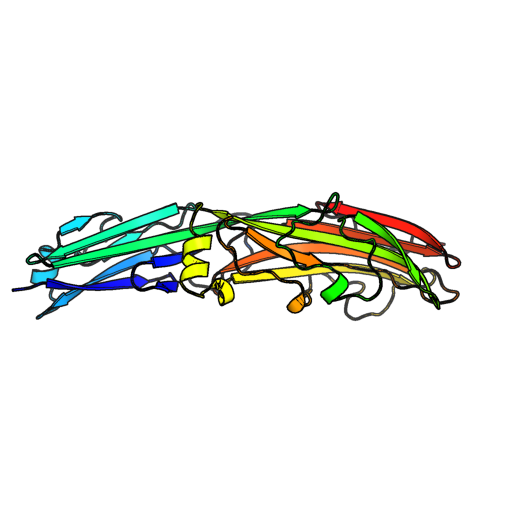0 96.88 93 ALA A C 1
ATOM 677 O O . ALA A 1 93 ? -22.170 -5.162 27.694 1.00 96.88 93 ALA A O 1
ATOM 678 N N . SER A 1 94 ? -22.956 -5.772 25.668 1.00 97.12 94 SER A N 1
ATOM 679 C CA . SER A 1 94 ? -21.660 -6.108 25.075 1.00 97.12 94 SER A CA 1
ATOM 680 C C . SER A 1 94 ? -21.405 -5.310 23.795 1.00 97.12 94 SER A C 1
ATOM 682 O O . SER A 1 94 ? -22.310 -5.083 22.982 1.00 97.12 94 SER A O 1
ATOM 684 N N . ARG A 1 95 ? -20.158 -4.874 23.618 1.00 98.12 95 ARG A N 1
ATOM 685 C CA . ARG A 1 95 ? -19.642 -4.239 22.402 1.00 98.12 95 ARG A CA 1
ATOM 686 C C . ARG A 1 95 ? -18.369 -4.946 21.979 1.00 98.12 95 ARG A C 1
ATOM 688 O O . ARG A 1 95 ? -17.556 -5.305 22.828 1.00 98.12 95 ARG A O 1
ATOM 695 N N . ARG A 1 96 ? -18.191 -5.119 20.672 1.00 98.25 96 ARG A N 1
ATOM 696 C CA . ARG A 1 96 ? -17.007 -5.739 20.085 1.00 98.25 96 ARG A CA 1
ATOM 697 C C . ARG A 1 96 ? -16.603 -4.999 18.823 1.00 98.25 96 ARG A C 1
ATOM 699 O O . ARG A 1 96 ? -17.466 -4.617 18.039 1.00 98.25 96 ARG A O 1
ATOM 706 N N . ILE A 1 97 ? -15.301 -4.847 18.655 1.00 98.62 97 ILE A N 1
ATOM 707 C CA . ILE A 1 97 ? -14.664 -4.350 17.441 1.00 98.62 97 ILE A CA 1
ATOM 708 C C . ILE A 1 97 ? -13.467 -5.236 17.089 1.00 98.62 97 ILE A C 1
ATOM 710 O O . ILE A 1 97 ? -12.976 -5.997 17.924 1.00 98.62 97 ILE A O 1
ATOM 714 N N . ASP A 1 98 ? -12.980 -5.107 15.867 1.00 98.62 98 ASP A N 1
ATOM 715 C CA . ASP A 1 98 ? -11.753 -5.698 15.367 1.00 98.62 98 ASP A CA 1
ATOM 716 C C . ASP A 1 98 ? -10.801 -4.592 14.914 1.00 98.62 98 ASP A C 1
ATOM 718 O O . ASP A 1 98 ? -11.182 -3.683 14.175 1.00 98.62 98 ASP A O 1
ATOM 722 N N . VAL A 1 99 ? -9.551 -4.685 15.358 1.00 98.44 99 VAL A N 1
ATOM 723 C CA . VAL A 1 99 ? -8.457 -3.815 14.925 1.00 98.44 99 VAL A CA 1
ATOM 724 C C . VAL A 1 99 ? -7.540 -4.624 14.015 1.00 98.44 99 VAL A C 1
ATOM 726 O O . VAL A 1 99 ? -6.963 -5.629 14.437 1.00 98.44 99 VAL A O 1
ATOM 729 N N . TRP A 1 100 ? -7.424 -4.191 12.767 1.00 98.31 100 TRP A N 1
ATOM 730 C CA . TRP A 1 100 ? -6.598 -4.787 11.727 1.00 98.31 100 TRP A CA 1
ATOM 731 C C . TRP A 1 100 ? -5.313 -3.974 11.581 1.00 98.31 100 TRP A C 1
ATOM 733 O O . TRP A 1 100 ? -5.344 -2.848 11.090 1.00 98.31 100 TRP A O 1
ATOM 743 N N . ALA A 1 101 ? -4.184 -4.539 12.001 1.00 97.19 101 ALA A N 1
ATOM 744 C CA . ALA A 1 101 ? -2.869 -4.008 11.665 1.00 97.19 101 ALA A CA 1
ATOM 745 C C . ALA A 1 101 ? -2.458 -4.595 10.312 1.00 97.19 101 ALA A C 1
ATOM 747 O O . ALA A 1 101 ? -2.390 -5.818 10.180 1.00 97.19 101 ALA A O 1
ATOM 748 N N . ILE A 1 102 ? -2.221 -3.747 9.313 1.00 97.19 102 ILE A N 1
ATOM 749 C CA . ILE A 1 102 ? -1.969 -4.175 7.939 1.00 97.19 102 ILE A CA 1
ATOM 750 C C . ILE A 1 102 ? -0.552 -3.887 7.475 1.00 97.19 102 ILE A C 1
ATOM 752 O O . ILE A 1 102 ? 0.084 -2.904 7.861 1.00 97.19 102 ILE A O 1
ATOM 756 N N . TRP A 1 103 ? -0.084 -4.752 6.589 1.00 96.31 103 TRP A N 1
ATOM 757 C CA . TRP A 1 103 ? 1.136 -4.558 5.824 1.00 96.31 103 TRP A CA 1
ATOM 758 C C . TRP A 1 103 ? 0.974 -5.194 4.455 1.00 96.31 103 TRP A C 1
ATOM 760 O O . TRP A 1 103 ? 0.267 -6.189 4.314 1.00 96.31 103 TRP A O 1
ATOM 770 N N . ALA A 1 104 ? 1.645 -4.643 3.457 1.00 96.50 104 ALA A N 1
ATOM 771 C CA . ALA A 1 104 ? 1.613 -5.118 2.096 1.00 96.50 104 ALA A CA 1
ATOM 772 C C . ALA A 1 104 ? 2.997 -5.597 1.663 1.00 96.50 104 ALA A C 1
ATOM 774 O O . ALA A 1 104 ? 4.015 -4.930 1.875 1.00 96.50 104 ALA A O 1
ATOM 775 N N . THR A 1 105 ? 3.034 -6.742 0.993 1.00 95.88 105 THR A N 1
ATOM 776 C CA . THR A 1 105 ? 4.207 -7.168 0.229 1.00 95.88 105 THR A CA 1
ATOM 777 C C . THR A 1 105 ? 4.031 -6.726 -1.212 1.00 95.88 105 THR A C 1
ATOM 779 O O . THR A 1 105 ? 3.027 -7.067 -1.835 1.00 95.88 105 THR A O 1
ATOM 782 N N . ILE A 1 106 ? 5.006 -5.989 -1.745 1.00 95.44 106 ILE A N 1
ATOM 783 C CA . ILE A 1 106 ? 4.997 -5.556 -3.143 1.00 95.44 106 ILE A CA 1
ATOM 784 C C . ILE A 1 106 ? 5.855 -6.492 -3.978 1.00 95.44 106 ILE A C 1
ATOM 786 O O . ILE A 1 106 ? 7.027 -6.712 -3.677 1.00 95.44 106 ILE A O 1
ATOM 790 N N . VAL A 1 107 ? 5.268 -6.987 -5.062 1.00 96.50 107 VAL A N 1
ATOM 791 C CA . VAL A 1 107 ? 5.958 -7.705 -6.129 1.00 96.50 107 VAL A CA 1
ATOM 792 C C . VAL A 1 107 ? 5.769 -6.922 -7.417 1.00 96.50 107 VAL A C 1
ATOM 794 O O . VAL A 1 107 ? 4.645 -6.609 -7.804 1.00 96.50 107 VAL A O 1
ATOM 797 N N . VAL A 1 108 ? 6.874 -6.611 -8.088 1.00 96.81 108 VAL A N 1
ATOM 798 C CA . VAL A 1 108 ? 6.840 -5.926 -9.378 1.00 96.81 108 VAL A CA 1
ATOM 799 C C . VAL A 1 108 ? 6.962 -6.958 -10.489 1.00 96.81 108 VAL A C 1
ATOM 801 O O . VAL A 1 108 ? 8.002 -7.592 -10.657 1.00 96.81 108 VAL A O 1
ATOM 804 N N . GLN A 1 109 ? 5.884 -7.144 -11.243 1.00 97.31 109 GLN A N 1
ATOM 805 C CA . GLN A 1 109 ? 5.826 -8.093 -12.340 1.00 97.31 109 GLN A CA 1
ATOM 806 C C . GLN A 1 109 ? 6.304 -7.434 -13.638 1.00 97.31 109 GLN A C 1
ATOM 808 O O . GLN A 1 109 ? 5.580 -6.649 -14.251 1.00 97.31 109 GLN A O 1
ATOM 813 N N . THR A 1 110 ? 7.505 -7.804 -14.079 1.00 96.88 110 THR A N 1
ATOM 814 C CA . THR A 1 110 ? 8.142 -7.304 -15.311 1.00 96.88 110 THR A CA 1
ATOM 815 C C . THR A 1 110 ? 8.076 -8.289 -16.481 1.00 96.88 110 THR A C 1
ATOM 817 O O . THR A 1 110 ? 8.579 -7.991 -17.557 1.00 96.88 110 THR A O 1
ATOM 820 N N . ALA A 1 111 ? 7.457 -9.458 -16.296 1.00 96.50 111 ALA A N 1
ATOM 821 C CA . ALA A 1 111 ? 7.289 -10.476 -17.332 1.00 96.50 111 ALA A CA 1
ATOM 822 C C . ALA A 1 111 ? 5.971 -11.251 -17.157 1.00 96.50 111 ALA A C 1
ATOM 824 O O . ALA A 1 111 ? 5.381 -11.269 -16.075 1.00 96.50 111 ALA A O 1
ATOM 825 N N . GLY A 1 112 ? 5.520 -11.923 -18.217 1.00 95.44 112 GLY A N 1
ATOM 826 C CA . GLY A 1 112 ? 4.319 -12.766 -18.196 1.00 95.44 112 GLY A CA 1
ATOM 827 C C . GLY A 1 112 ? 3.005 -11.991 -18.336 1.00 95.44 112 GLY A C 1
ATOM 828 O O . GLY A 1 112 ? 2.996 -10.778 -18.527 1.00 95.44 112 GLY A O 1
ATOM 829 N N . LYS A 1 113 ? 1.877 -12.707 -18.271 1.00 95.31 113 LYS A N 1
ATOM 830 C CA . LYS A 1 113 ? 0.532 -12.138 -18.471 1.00 95.31 113 LYS A CA 1
ATOM 831 C C . LYS A 1 113 ? 0.171 -11.161 -17.348 1.00 95.31 113 LYS A C 1
ATOM 833 O O . LYS A 1 113 ? 0.384 -11.474 -16.176 1.00 95.31 113 LYS A O 1
ATOM 838 N N . ARG A 1 114 ? -0.452 -10.032 -17.692 1.00 94.19 114 ARG A N 1
ATOM 839 C CA . ARG A 1 114 ? -1.058 -9.109 -16.724 1.00 94.19 114 ARG A CA 1
ATOM 840 C C . ARG A 1 114 ? -2.059 -9.830 -15.807 1.00 94.19 114 ARG A C 1
ATOM 842 O O . ARG A 1 114 ? -2.895 -10.582 -16.316 1.00 94.19 114 ARG A O 1
ATOM 849 N N . PRO A 1 115 ? -2.066 -9.555 -14.491 1.00 94.56 115 PRO A N 1
ATOM 850 C CA . PRO A 1 115 ? -3.159 -9.978 -13.622 1.00 94.56 115 PRO A CA 1
ATOM 851 C C . PRO A 1 115 ? -4.501 -9.431 -14.119 1.00 94.56 115 PRO A C 1
ATOM 853 O O . PRO A 1 115 ? -4.612 -8.243 -14.419 1.00 94.56 115 PRO A O 1
ATOM 856 N N . GLU A 1 116 ? -5.533 -10.272 -14.180 1.00 92.62 116 GLU A N 1
ATOM 857 C CA . GLU A 1 116 ? -6.809 -9.928 -14.831 1.00 92.62 116 GLU A CA 1
ATOM 858 C C . GLU A 1 116 ? -7.514 -8.728 -14.189 1.00 92.62 116 GLU A C 1
ATOM 860 O O . GLU A 1 116 ? -8.077 -7.901 -14.905 1.00 92.62 116 GLU A O 1
ATOM 865 N N . ARG A 1 117 ? -7.405 -8.586 -12.860 1.00 93.44 117 ARG A N 1
ATOM 866 C CA . ARG A 1 117 ? -7.973 -7.466 -12.091 1.00 93.44 117 ARG A CA 1
ATOM 867 C C . ARG A 1 117 ? -7.201 -6.151 -12.210 1.00 93.44 117 ARG A C 1
ATOM 869 O O . ARG A 1 117 ? -7.753 -5.117 -11.848 1.00 93.44 117 ARG A O 1
ATOM 876 N N . ALA A 1 118 ? -5.957 -6.170 -12.690 1.00 92.75 118 ALA A N 1
ATOM 877 C CA . ALA A 1 118 ? -5.229 -4.934 -12.960 1.00 92.75 118 ALA A CA 1
ATOM 878 C C . ALA A 1 118 ? -5.903 -4.158 -14.108 1.00 92.75 118 ALA A C 1
ATOM 880 O O . ALA A 1 118 ? -6.639 -4.730 -14.915 1.00 92.75 118 ALA A O 1
ATOM 881 N N . LYS A 1 119 ? -5.655 -2.851 -14.219 1.00 90.81 119 LYS A N 1
ATOM 882 C CA . LYS A 1 119 ? -6.142 -2.080 -15.371 1.00 90.81 119 LYS A CA 1
ATOM 883 C C . LYS A 1 119 ? -5.374 -2.489 -16.627 1.00 90.81 119 LYS A C 1
ATOM 885 O O . LYS A 1 119 ? -4.184 -2.768 -16.561 1.00 90.81 119 LYS A O 1
ATOM 890 N N . SER A 1 120 ? -6.039 -2.525 -17.781 1.00 88.00 120 SER A N 1
ATOM 891 C CA . SER A 1 120 ? -5.322 -2.711 -19.0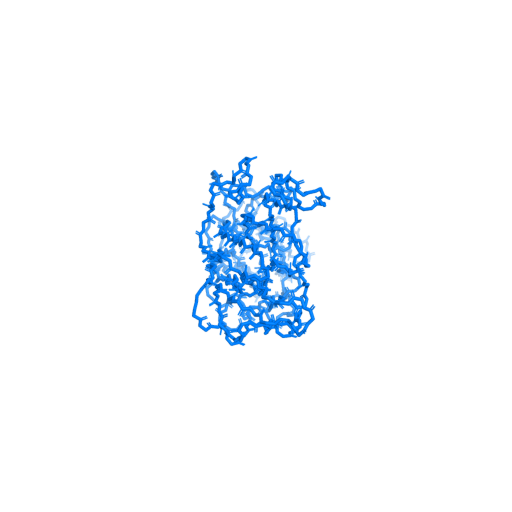49 1.00 88.00 120 SER A CA 1
ATOM 892 C C . SER A 1 120 ? -4.536 -1.445 -19.401 1.00 88.00 120 SER A C 1
ATOM 894 O O . SER A 1 120 ? -5.014 -0.328 -19.196 1.00 88.00 120 SER A O 1
ATOM 896 N N . TRP A 1 121 ? -3.350 -1.619 -19.990 1.00 82.94 121 TRP A N 1
ATOM 897 C CA . TRP A 1 121 ? -2.524 -0.520 -20.498 1.00 82.94 121 TRP A CA 1
ATOM 898 C C . TRP A 1 121 ? -3.209 0.297 -21.602 1.00 82.94 121 TRP A C 1
ATOM 900 O O . TRP A 1 121 ? -2.855 1.458 -21.807 1.00 82.94 121 TRP A O 1
ATOM 910 N N . SER A 1 122 ? -4.199 -0.275 -22.298 1.00 71.31 122 SER A N 1
ATOM 911 C CA . SER A 1 122 ? -4.969 0.430 -23.333 1.00 71.31 122 SER A CA 1
ATOM 912 C C . SER A 1 122 ? -5.796 1.593 -22.776 1.00 71.31 122 SER A C 1
ATOM 914 O O . SER A 1 122 ? -6.150 2.499 -23.524 1.00 71.31 122 SER A O 1
ATOM 916 N N . ALA A 1 123 ? -6.048 1.618 -21.462 1.00 64.44 123 ALA A N 1
ATOM 917 C CA . ALA A 1 123 ? -6.757 2.706 -20.794 1.00 64.44 123 ALA A CA 1
ATOM 918 C C . ALA A 1 123 ? -5.928 3.997 -20.674 1.00 64.44 123 ALA A C 1
ATOM 920 O O . ALA A 1 123 ? -6.493 5.056 -20.414 1.00 64.44 123 ALA A O 1
ATOM 921 N N . GLY A 1 124 ? -4.602 3.924 -20.842 1.00 60.25 124 GLY A N 1
ATOM 922 C CA . GLY A 1 124 ? -3.709 5.063 -20.620 1.00 60.25 124 GLY A CA 1
ATOM 923 C C . GLY A 1 124 ? -2.667 5.287 -21.707 1.00 60.25 124 GLY A C 1
ATOM 924 O O . GLY A 1 124 ? -1.839 6.183 -21.557 1.00 60.25 124 GLY A O 1
ATOM 925 N N . THR A 1 125 ? -2.619 4.475 -22.770 1.00 66.56 125 THR A N 1
ATOM 926 C CA . THR A 1 125 ? -1.537 4.606 -23.755 1.00 66.56 125 THR A CA 1
ATOM 927 C C . THR A 1 125 ? -1.899 4.050 -25.137 1.00 66.56 125 THR A C 1
ATOM 929 O O . THR A 1 125 ? -2.350 2.908 -25.227 1.00 66.56 125 THR A O 1
ATOM 932 N N . PRO A 1 126 ? -1.630 4.795 -26.227 1.00 62.12 126 PRO A N 1
ATOM 933 C CA . PRO A 1 126 ? -2.086 4.433 -27.572 1.00 62.12 126 PRO A CA 1
ATOM 934 C C . PRO A 1 126 ? -1.382 3.216 -28.201 1.00 62.12 126 PRO A C 1
ATOM 936 O O . PRO A 1 126 ? -1.956 2.592 -29.087 1.00 62.12 126 PRO A O 1
ATOM 939 N N . PHE A 1 127 ? -0.171 2.848 -27.758 1.00 72.94 127 PHE A N 1
ATOM 940 C CA . PHE A 1 127 ? 0.627 1.778 -28.387 1.00 72.94 127 PHE A CA 1
ATOM 941 C C . PHE A 1 127 ? 1.168 0.777 -27.363 1.00 72.94 127 PHE A C 1
ATOM 943 O O . PHE A 1 127 ? 2.217 1.013 -26.764 1.00 72.94 127 PHE A O 1
ATOM 950 N N . THR A 1 128 ? 0.462 -0.329 -27.121 1.00 77.88 128 THR A N 1
ATOM 951 C CA . THR A 1 128 ? 0.868 -1.363 -26.149 1.00 77.88 128 THR A CA 1
ATOM 952 C C . THR A 1 128 ? 1.606 -2.520 -26.832 1.00 77.88 128 THR A C 1
ATOM 954 O O . THR A 1 128 ? 1.402 -2.794 -28.011 1.00 77.88 128 THR A O 1
ATOM 957 N N . GLY A 1 129 ? 2.449 -3.238 -26.088 1.00 79.94 129 GLY A N 1
ATOM 958 C CA . GLY A 1 129 ? 2.998 -4.546 -26.470 1.00 79.94 129 GLY A CA 1
ATOM 959 C C . GLY A 1 129 ? 2.023 -5.701 -26.202 1.00 79.94 129 GLY A C 1
ATOM 960 O O . GLY A 1 129 ? 2.444 -6.844 -26.032 1.00 79.94 129 GLY A O 1
ATOM 961 N N . GLY A 1 130 ? 0.718 -5.409 -26.135 1.00 86.38 130 GLY A N 1
ATOM 962 C CA . GLY A 1 130 ? -0.332 -6.350 -25.752 1.00 86.38 130 GLY A CA 1
ATOM 963 C C . GLY A 1 130 ? -0.599 -6.388 -24.244 1.00 86.38 130 GLY A C 1
ATOM 964 O O . GLY A 1 130 ? -0.395 -5.405 -23.532 1.00 86.38 130 GLY A O 1
ATOM 965 N N . GLU A 1 131 ? -1.088 -7.536 -23.768 1.00 88.81 131 GLU A N 1
ATOM 966 C CA . GLU A 1 131 ? -1.542 -7.760 -22.383 1.00 88.81 131 GLU A CA 1
ATOM 967 C C . GLU A 1 131 ? -0.486 -8.454 -21.492 1.00 88.81 131 GLU A C 1
ATOM 969 O O . GLU A 1 131 ? -0.808 -9.038 -20.452 1.00 88.81 131 GLU A O 1
ATOM 974 N N . SER A 1 132 ? 0.784 -8.393 -21.887 1.00 92.94 132 SER A N 1
ATOM 975 C CA . SER A 1 132 ? 1.904 -8.973 -21.142 1.00 92.94 132 SER A CA 1
ATOM 976 C C . SER A 1 132 ? 2.800 -7.884 -20.559 1.00 92.94 132 SER A C 1
ATOM 978 O O . SER A 1 132 ? 3.040 -6.859 -21.193 1.00 92.94 132 SER A O 1
ATOM 980 N N . CYS A 1 133 ? 3.343 -8.135 -19.372 1.00 95.00 133 CYS A N 1
ATOM 981 C CA . CYS A 1 133 ? 4.474 -7.380 -18.852 1.00 95.00 133 CYS A CA 1
ATOM 982 C C . CYS A 1 133 ? 5.743 -7.736 -19.643 1.00 95.00 133 CYS A C 1
ATOM 984 O O . CYS A 1 133 ? 5.900 -8.875 -20.098 1.00 95.00 133 CYS A O 1
ATOM 986 N N . GLY A 1 134 ? 6.656 -6.779 -19.793 1.00 95.94 134 GLY A N 1
ATOM 987 C CA . GLY A 1 134 ? 7.904 -6.973 -20.529 1.00 95.94 134 GLY A CA 1
ATOM 988 C C . GLY A 1 134 ? 8.426 -5.718 -21.211 1.00 95.94 134 GLY A C 1
ATOM 989 O O . GLY A 1 134 ? 7.805 -4.656 -21.176 1.00 95.94 134 GLY A O 1
ATOM 990 N N . ALA A 1 135 ? 9.581 -5.865 -21.859 1.00 95.25 135 ALA A N 1
ATOM 991 C CA . ALA A 1 135 ? 10.165 -4.845 -22.719 1.00 95.25 135 ALA A CA 1
ATOM 992 C C . ALA A 1 135 ? 9.835 -5.123 -24.199 1.00 95.25 135 ALA A C 1
ATOM 994 O O . ALA A 1 135 ? 10.250 -6.128 -24.790 1.00 95.25 135 ALA A O 1
ATOM 995 N N . PHE A 1 136 ? 9.128 -4.199 -24.839 1.00 92.75 136 PHE A N 1
ATOM 996 C CA . PHE A 1 136 ? 8.600 -4.342 -26.192 1.00 92.75 136 PHE A CA 1
ATOM 997 C C . PHE A 1 136 ? 9.190 -3.312 -27.148 1.00 92.75 136 PHE A C 1
ATOM 999 O O . PHE A 1 136 ? 9.616 -2.233 -26.742 1.00 92.75 136 PHE A O 1
ATOM 1006 N N . VAL A 1 137 ? 9.211 -3.683 -28.429 1.00 91.50 137 VAL A N 1
ATOM 1007 C CA . VAL A 1 137 ? 9.317 -2.719 -29.525 1.00 91.50 137 VAL A CA 1
ATOM 1008 C C . VAL A 1 137 ? 7.914 -2.586 -30.092 1.00 91.50 137 VAL A C 1
ATOM 1010 O O . VAL A 1 137 ? 7.325 -3.596 -30.474 1.00 91.50 137 VAL A O 1
ATOM 1013 N N . VAL A 1 138 ? 7.368 -1.376 -30.106 1.00 86.12 138 VAL A N 1
ATOM 1014 C CA . VAL A 1 138 ? 6.047 -1.094 -30.676 1.00 86.12 138 VAL A CA 1
ATOM 1015 C C . VAL A 1 138 ? 6.209 -0.129 -31.842 1.00 86.12 138 VAL A C 1
ATOM 1017 O O . VAL A 1 138 ? 6.905 0.879 -31.736 1.00 86.12 138 VAL A O 1
ATOM 1020 N N . GLY A 1 139 ? 5.607 -0.465 -32.981 1.00 76.31 139 GLY A N 1
ATOM 1021 C CA . GLY A 1 139 ? 5.648 0.387 -34.163 1.00 76.31 139 GLY A CA 1
ATOM 1022 C C . GLY A 1 139 ? 4.694 1.569 -34.019 1.00 76.31 139 GLY A C 1
ATOM 1023 O O . GLY A 1 139 ? 3.520 1.384 -33.703 1.00 76.31 139 GLY A O 1
ATOM 1024 N N . SER A 1 140 ? 5.186 2.775 -34.285 1.00 67.88 140 SER A N 1
ATOM 1025 C CA . SER A 1 140 ? 4.373 3.968 -34.504 1.00 67.88 140 SER A CA 1
ATOM 1026 C C . SER A 1 140 ? 4.357 4.297 -35.993 1.00 67.88 140 SER A C 1
ATOM 1028 O O . SER A 1 140 ? 5.414 4.442 -36.608 1.00 67.88 140 SER A O 1
ATOM 1030 N N . PHE A 1 141 ? 3.157 4.454 -36.562 1.00 62.06 141 PHE A N 1
ATOM 1031 C CA . PHE A 1 141 ? 2.945 4.714 -37.994 1.00 62.06 141 PHE A CA 1
ATOM 1032 C C . PHE A 1 141 ? 3.687 5.959 -38.516 1.00 62.06 141 PHE A C 1
ATOM 1034 O O . PHE A 1 141 ? 3.977 6.037 -39.705 1.00 62.06 141 PHE A O 1
ATOM 1041 N N . SER A 1 142 ? 4.001 6.922 -37.642 1.00 65.50 142 SER A N 1
ATOM 1042 C CA . SER A 1 142 ? 4.671 8.180 -37.998 1.00 65.50 142 SER A CA 1
ATOM 1043 C C . SER A 1 142 ? 6.006 8.417 -37.290 1.00 65.50 142 SER A C 1
ATOM 1045 O O . SER A 1 142 ? 6.722 9.339 -37.674 1.00 65.50 142 SER A O 1
ATOM 1047 N N . MET A 1 143 ? 6.356 7.623 -36.269 1.00 63.72 143 MET A N 1
ATOM 1048 C CA . MET A 1 143 ? 7.556 7.870 -35.452 1.00 63.72 143 MET A CA 1
ATOM 1049 C C . MET A 1 143 ? 8.625 6.770 -35.563 1.00 63.72 143 MET A C 1
ATOM 1051 O O . MET A 1 143 ? 9.765 7.018 -35.192 1.00 63.72 143 MET A O 1
ATOM 1055 N N . GLY A 1 144 ? 8.326 5.597 -36.133 1.00 78.00 144 GLY A N 1
ATOM 1056 C CA . GLY A 1 144 ? 9.264 4.465 -36.198 1.00 78.00 144 GLY A CA 1
ATOM 1057 C C . GLY A 1 144 ? 9.094 3.503 -35.018 1.00 78.00 144 GLY A C 1
ATOM 1058 O O . GLY A 1 144 ? 7.977 3.299 -34.542 1.00 78.00 144 GLY A O 1
ATOM 1059 N N . GLU A 1 145 ? 10.180 2.873 -34.564 1.00 85.69 145 GLU A N 1
ATOM 1060 C CA . GLU A 1 145 ? 10.156 1.942 -33.428 1.00 85.69 145 GLU A CA 1
ATOM 1061 C C . GLU A 1 145 ? 10.226 2.668 -32.075 1.00 85.69 145 GLU A C 1
ATOM 1063 O O . GLU A 1 145 ? 11.184 3.392 -31.810 1.00 85.69 145 GLU A O 1
ATOM 1068 N N . ASN A 1 146 ? 9.264 2.404 -31.188 1.00 85.38 146 ASN A N 1
ATOM 1069 C CA . ASN A 1 146 ? 9.285 2.849 -29.794 1.00 85.38 146 ASN A CA 1
ATOM 1070 C C . ASN A 1 146 ? 9.687 1.689 -28.879 1.00 85.38 146 ASN A C 1
ATOM 1072 O O . ASN A 1 146 ? 9.182 0.572 -29.028 1.00 85.38 146 ASN A O 1
ATOM 1076 N N . ALA A 1 147 ? 10.531 1.956 -27.885 1.00 90.06 147 ALA A N 1
ATOM 1077 C CA . ALA A 1 147 ? 10.778 1.003 -26.809 1.00 90.06 147 ALA A CA 1
ATOM 1078 C C . ALA A 1 147 ? 9.785 1.245 -25.673 1.00 90.06 147 ALA A C 1
ATOM 1080 O O . ALA A 1 147 ? 9.572 2.388 -25.269 1.00 90.06 147 ALA A O 1
ATOM 1081 N N . ARG A 1 148 ? 9.206 0.176 -25.130 1.00 90.25 148 ARG A N 1
ATOM 1082 C CA . ARG A 1 148 ? 8.224 0.273 -24.051 1.00 90.25 148 ARG A CA 1
ATOM 1083 C C . ARG A 1 148 ? 8.454 -0.774 -22.976 1.00 90.25 148 ARG A C 1
ATOM 1085 O O . ARG A 1 148 ? 8.602 -1.948 -23.301 1.00 90.25 148 ARG A O 1
ATOM 1092 N N . GLY A 1 149 ? 8.436 -0.370 -21.713 1.00 92.62 149 GLY A N 1
ATOM 1093 C CA . GLY A 1 149 ? 8.367 -1.271 -20.568 1.00 92.62 149 GLY A CA 1
ATOM 1094 C C . GLY A 1 149 ? 6.929 -1.361 -20.079 1.00 92.62 149 GLY A C 1
ATOM 1095 O O . GLY A 1 149 ? 6.342 -0.338 -19.772 1.00 92.62 149 GLY A O 1
ATOM 1096 N N . GLN A 1 150 ? 6.339 -2.550 -20.018 1.00 93.56 150 GLN A N 1
ATOM 1097 C CA . GLN A 1 150 ? 5.035 -2.782 -19.394 1.00 93.56 150 GLN A CA 1
ATOM 1098 C C . GLN A 1 150 ? 5.229 -3.540 -18.090 1.00 93.56 150 GLN A C 1
ATOM 1100 O O . GLN A 1 150 ? 5.815 -4.623 -18.078 1.00 93.56 150 GLN A O 1
ATOM 1105 N N . VAL A 1 151 ? 4.722 -2.980 -16.999 1.00 94.81 151 VAL A N 1
ATOM 1106 C CA . VAL A 1 151 ? 4.904 -3.515 -15.652 1.00 94.81 151 VAL A CA 1
ATOM 1107 C C . VAL A 1 151 ? 3.597 -3.445 -14.870 1.00 94.81 151 VAL A C 1
ATOM 1109 O O . VAL A 1 151 ? 2.749 -2.587 -15.123 1.00 94.81 151 VAL A O 1
ATOM 1112 N N . VAL A 1 152 ? 3.439 -4.353 -13.909 1.00 95.88 152 VAL A N 1
ATOM 1113 C CA . VAL A 1 152 ? 2.391 -4.268 -12.888 1.00 95.88 152 VAL A CA 1
ATOM 1114 C C . VAL A 1 152 ? 3.025 -4.432 -11.518 1.00 95.88 152 VAL A C 1
ATOM 1116 O O . VAL A 1 152 ? 3.622 -5.470 -11.234 1.00 95.88 152 VAL A O 1
ATOM 1119 N N . ALA A 1 153 ? 2.870 -3.437 -10.652 1.00 96.06 153 ALA A N 1
ATOM 1120 C CA . ALA A 1 153 ? 3.129 -3.614 -9.233 1.00 96.06 153 ALA A CA 1
ATOM 1121 C C . ALA A 1 153 ? 1.896 -4.231 -8.574 1.00 96.06 153 ALA A C 1
ATOM 1123 O O . ALA A 1 153 ? 0.787 -3.709 -8.688 1.00 96.06 153 ALA A O 1
ATOM 1124 N N . VAL A 1 154 ? 2.100 -5.354 -7.893 1.00 97.31 154 VAL A N 1
ATOM 1125 C CA . VAL A 1 154 ? 1.071 -6.071 -7.143 1.00 97.31 154 VAL A CA 1
ATOM 1126 C C . VAL A 1 154 ? 1.398 -5.944 -5.667 1.00 97.31 154 VAL A C 1
ATOM 1128 O O . VAL A 1 154 ? 2.464 -6.381 -5.233 1.00 97.31 154 VAL A O 1
ATOM 1131 N N . ALA A 1 155 ? 0.487 -5.368 -4.890 1.00 97.62 155 ALA A N 1
ATOM 1132 C CA . ALA A 1 155 ? 0.609 -5.328 -3.439 1.00 97.62 155 ALA A CA 1
ATOM 1133 C C . ALA A 1 155 ? -0.371 -6.316 -2.813 1.00 97.62 155 ALA A C 1
ATOM 1135 O O . ALA A 1 155 ? -1.579 -6.173 -2.976 1.00 97.62 155 ALA A O 1
ATOM 1136 N N . GLN A 1 156 ? 0.153 -7.308 -2.097 1.00 98.12 156 GLN A N 1
ATOM 1137 C CA . GLN A 1 156 ? -0.631 -8.274 -1.332 1.00 98.12 156 GLN A CA 1
ATOM 1138 C C . GLN A 1 156 ? -0.772 -7.777 0.105 1.00 98.12 156 GLN A C 1
ATOM 1140 O O . GLN A 1 156 ? 0.221 -7.751 0.833 1.00 98.12 156 GLN A O 1
ATOM 1145 N N . LEU A 1 157 ? -1.984 -7.406 0.513 1.00 98.25 157 LEU A N 1
ATOM 1146 C CA . LEU A 1 157 ? -2.292 -7.023 1.886 1.00 98.25 157 LEU A CA 1
ATOM 1147 C C . LEU A 1 157 ? -2.305 -8.254 2.798 1.00 98.25 157 LEU A C 1
ATOM 1149 O O . LEU A 1 157 ? -2.806 -9.324 2.445 1.00 98.25 157 LEU A O 1
ATOM 1153 N N . ALA A 1 158 ? -1.774 -8.061 3.997 1.00 97.62 158 ALA A N 1
ATOM 1154 C CA . ALA A 1 158 ? -1.880 -8.948 5.138 1.00 97.62 158 ALA A CA 1
ATOM 1155 C C . ALA A 1 158 ? -2.500 -8.176 6.319 1.00 97.62 158 ALA A C 1
ATOM 1157 O O . ALA A 1 158 ? -2.271 -6.971 6.433 1.00 97.62 158 ALA A O 1
ATOM 1158 N N . PRO A 1 159 ? -3.231 -8.851 7.223 1.00 97.69 159 PRO A N 1
ATOM 1159 C CA . PRO A 1 159 ? -3.577 -10.272 7.168 1.00 97.69 159 PRO A CA 1
ATOM 1160 C C . PRO A 1 159 ? -4.657 -10.555 6.112 1.00 97.69 159 PRO A C 1
ATOM 1162 O O . PRO A 1 159 ? -5.370 -9.651 5.682 1.00 97.69 159 PRO A O 1
ATOM 1165 N N . SER A 1 160 ? -4.793 -11.821 5.713 1.00 97.88 160 SER A N 1
ATOM 1166 C CA . SER A 1 160 ? -5.809 -12.194 4.725 1.00 97.88 160 SER A CA 1
ATOM 1167 C C . SER A 1 160 ? -7.232 -11.902 5.221 1.00 97.88 160 SER A C 1
ATOM 1169 O O . SER A 1 160 ? -7.544 -12.059 6.405 1.00 97.88 160 SER A O 1
ATOM 1171 N N . GLY A 1 161 ? -8.094 -11.472 4.303 1.00 97.69 161 GLY A N 1
ATOM 1172 C CA . GLY A 1 161 ? -9.478 -11.079 4.534 1.00 97.69 161 GLY A CA 1
ATOM 1173 C C . GLY A 1 161 ? -9.666 -9.586 4.801 1.00 97.69 161 GLY A C 1
ATOM 1174 O O . GLY A 1 161 ? -10.806 -9.117 4.749 1.00 97.69 161 GLY A O 1
ATOM 1175 N N . VAL A 1 162 ? -8.593 -8.827 5.056 1.00 98.12 162 VAL A N 1
ATOM 1176 C CA . VAL A 1 162 ? -8.697 -7.384 5.317 1.00 98.12 162 VAL A CA 1
ATOM 1177 C C . VAL A 1 162 ? -9.164 -6.601 4.092 1.00 98.12 162 VAL A C 1
ATOM 1179 O O . VAL A 1 162 ? -9.904 -5.629 4.225 1.00 98.12 162 VAL A O 1
ATOM 1182 N N . GLY A 1 163 ? -8.815 -7.061 2.892 1.00 97.69 163 GLY A N 1
ATOM 1183 C CA . GLY A 1 163 ? -9.274 -6.503 1.633 1.00 97.69 163 GLY A CA 1
ATOM 1184 C C . GLY A 1 163 ? -10.791 -6.529 1.539 1.00 97.69 163 GLY A C 1
ATOM 1185 O O . GLY A 1 163 ? -11.402 -5.490 1.323 1.00 97.69 163 GLY A O 1
ATOM 1186 N N . ARG A 1 164 ? -11.423 -7.667 1.855 1.00 97.38 164 ARG A N 1
ATOM 1187 C CA . ARG A 1 164 ? -12.891 -7.774 1.889 1.00 97.38 164 ARG A CA 1
ATOM 1188 C C . ARG A 1 164 ? -13.522 -6.770 2.855 1.00 97.38 164 ARG A C 1
ATOM 1190 O O . ARG A 1 164 ? -14.564 -6.211 2.529 1.00 97.38 164 ARG A O 1
ATOM 1197 N N . VAL A 1 165 ? -12.915 -6.559 4.024 1.00 98.06 165 VAL A N 1
ATOM 1198 C CA . VAL A 1 165 ? -13.397 -5.589 5.022 1.00 98.06 165 VAL A CA 1
ATOM 1199 C C . VAL A 1 165 ? -13.329 -4.168 4.461 1.00 98.06 165 VAL A C 1
ATOM 1201 O O . VAL A 1 165 ? -14.323 -3.447 4.499 1.00 98.06 165 VAL A O 1
ATOM 1204 N N . ILE A 1 166 ? -12.191 -3.787 3.878 1.00 98.19 166 ILE A N 1
ATOM 1205 C CA . ILE A 1 166 ? -11.984 -2.463 3.273 1.00 98.19 166 ILE A CA 1
ATOM 1206 C C . ILE A 1 166 ? -12.953 -2.235 2.103 1.00 98.19 166 ILE A C 1
ATOM 1208 O O . ILE A 1 166 ? -13.602 -1.189 2.036 1.00 98.19 166 ILE A O 1
ATOM 1212 N N . SER A 1 167 ? -13.090 -3.215 1.207 1.00 97.31 167 SER A N 1
ATOM 1213 C CA . SER A 1 167 ? -13.974 -3.150 0.038 1.00 97.31 167 SER A CA 1
ATOM 1214 C C . SER A 1 167 ? -15.443 -3.056 0.428 1.00 97.31 167 SER A C 1
ATOM 1216 O O . SER A 1 167 ? -16.156 -2.196 -0.081 1.00 97.31 167 SER A O 1
ATOM 1218 N N . ALA A 1 168 ? -15.906 -3.904 1.354 1.00 97.50 168 ALA A N 1
ATOM 1219 C CA . ALA A 1 168 ? -17.299 -3.908 1.803 1.00 97.50 168 ALA A CA 1
ATOM 1220 C C . ALA A 1 168 ? -17.685 -2.600 2.508 1.00 97.50 168 ALA A C 1
ATOM 1222 O O . ALA A 1 168 ? -18.822 -2.151 2.391 1.00 97.50 168 ALA A O 1
ATOM 1223 N N . ALA A 1 169 ? -16.731 -1.973 3.199 1.00 97.25 169 ALA A N 1
ATOM 1224 C CA . ALA A 1 169 ? -16.901 -0.666 3.821 1.00 97.25 169 ALA A CA 1
ATOM 1225 C C . ALA A 1 169 ? -16.816 0.512 2.828 1.00 97.25 169 ALA A C 1
ATOM 1227 O O . ALA A 1 169 ? -17.067 1.655 3.214 1.00 97.25 169 ALA A O 1
ATOM 1228 N N . GLY A 1 170 ? -16.437 0.266 1.568 1.00 97.06 170 GLY A N 1
ATOM 1229 C CA . GLY A 1 170 ? -16.219 1.316 0.573 1.00 97.06 170 GLY A CA 1
ATOM 1230 C C . GLY A 1 170 ? -15.054 2.244 0.925 1.00 97.06 170 GLY A C 1
ATOM 1231 O O . GLY A 1 170 ? -15.130 3.436 0.644 1.00 97.06 170 GLY A O 1
ATOM 1232 N N . LYS A 1 171 ? -14.002 1.717 1.571 1.00 97.44 171 LYS A N 1
ATOM 1233 C CA . LYS A 1 171 ? -12.847 2.481 2.088 1.00 97.44 171 LYS A CA 1
ATOM 1234 C C . LYS A 1 171 ? -11.550 2.280 1.303 1.00 97.44 171 LYS A C 1
ATOM 1236 O O . LYS A 1 171 ? -10.456 2.488 1.824 1.00 97.44 171 LYS A O 1
ATOM 1241 N N . ALA A 1 172 ? -11.665 1.852 0.049 1.00 95.81 172 ALA A N 1
ATOM 1242 C CA . ALA A 1 172 ? -10.525 1.694 -0.853 1.00 95.81 172 ALA A CA 1
ATOM 1243 C C . ALA A 1 172 ? -9.811 3.029 -1.158 1.00 95.81 172 ALA A C 1
ATOM 1245 O O . ALA A 1 172 ? -8.643 3.025 -1.526 1.00 95.81 172 ALA A O 1
ATOM 1246 N N . ASP A 1 173 ? -10.483 4.166 -0.966 1.00 94.75 173 ASP A N 1
ATOM 1247 C CA . ASP A 1 173 ? -9.938 5.522 -1.111 1.00 94.75 173 ASP A CA 1
ATOM 1248 C C . ASP A 1 173 ? -8.855 5.870 -0.076 1.00 94.75 173 ASP A C 1
ATOM 1250 O O . ASP A 1 173 ? -8.065 6.786 -0.294 1.00 94.75 173 ASP A O 1
ATOM 1254 N N . LEU A 1 174 ? -8.786 5.128 1.034 1.00 95.56 174 LEU A N 1
ATOM 1255 C CA . LEU A 1 174 ? -7.710 5.259 2.017 1.00 95.56 174 LEU A CA 1
ATOM 1256 C C . LEU A 1 174 ? -6.423 4.550 1.583 1.00 95.56 174 LEU A C 1
ATOM 1258 O O . LEU A 1 174 ? -5.376 4.794 2.180 1.00 95.56 174 LEU A O 1
ATOM 1262 N N . LEU A 1 175 ? -6.475 3.679 0.574 1.00 95.81 175 LEU A N 1
ATOM 1263 C CA . LEU A 1 175 ? -5.291 3.042 0.012 1.00 95.81 175 LEU A CA 1
ATOM 1264 C C . LEU A 1 175 ? -4.702 3.910 -1.095 1.00 95.81 175 LEU A C 1
ATOM 1266 O O . LEU A 1 175 ? -5.425 4.492 -1.897 1.00 95.81 175 LEU A O 1
ATOM 1270 N N . ALA A 1 176 ? -3.377 3.949 -1.183 1.00 93.56 176 ALA A N 1
ATOM 1271 C CA . ALA A 1 176 ? -2.683 4.588 -2.293 1.00 93.56 176 ALA A CA 1
ATOM 1272 C C . ALA A 1 176 ? -1.464 3.773 -2.712 1.00 93.56 176 ALA A C 1
ATOM 1274 O O . ALA A 1 176 ? -0.720 3.292 -1.862 1.00 93.56 176 ALA A O 1
ATOM 1275 N N . PHE A 1 177 ? -1.229 3.674 -4.020 1.00 92.69 177 PHE A N 1
ATOM 1276 C CA . PHE A 1 177 ? 0.094 3.364 -4.550 1.00 92.69 177 PHE A CA 1
ATOM 1277 C C . PHE A 1 177 ? 0.863 4.662 -4.748 1.00 92.69 177 PHE A C 1
ATOM 1279 O O . PHE A 1 177 ? 0.333 5.648 -5.260 1.00 92.69 177 PHE A O 1
ATOM 1286 N N . ARG A 1 178 ? 2.129 4.652 -4.356 1.00 92.38 178 ARG A N 1
ATOM 1287 C CA . ARG A 1 178 ? 3.070 5.741 -4.585 1.00 92.38 178 ARG A CA 1
ATOM 1288 C C . ARG A 1 178 ? 4.244 5.230 -5.387 1.00 92.38 178 ARG A C 1
ATOM 1290 O O . ARG A 1 178 ? 4.643 4.074 -5.236 1.00 92.38 178 ARG A O 1
ATOM 1297 N N . ARG A 1 179 ? 4.830 6.110 -6.192 1.00 92.75 179 ARG A N 1
ATOM 1298 C CA . ARG A 1 179 ? 6.031 5.823 -6.966 1.00 92.75 179 ARG A CA 1
ATOM 1299 C C . ARG A 1 179 ? 6.976 7.010 -6.958 1.00 92.75 179 ARG A C 1
ATOM 1301 O O . ARG A 1 179 ? 6.562 8.167 -6.961 1.00 92.75 179 ARG A O 1
ATOM 1308 N N . GLN A 1 180 ? 8.263 6.703 -6.967 1.00 93.12 180 GLN A N 1
ATOM 1309 C CA . GLN A 1 180 ? 9.318 7.655 -7.268 1.00 93.12 180 GLN A CA 1
ATOM 1310 C C . GLN A 1 180 ? 10.216 7.112 -8.368 1.00 93.12 180 GLN A C 1
ATOM 1312 O O . GLN A 1 180 ? 10.359 5.896 -8.507 1.00 93.12 180 GLN A O 1
ATOM 1317 N N . VAL A 1 181 ? 10.840 8.027 -9.103 1.00 94.00 181 VAL A N 1
ATOM 1318 C CA . VAL A 1 181 ? 11.779 7.740 -10.186 1.00 94.00 181 VAL A CA 1
ATOM 1319 C C . VAL A 1 181 ? 13.088 8.498 -9.972 1.00 94.00 181 VAL A C 1
ATOM 1321 O O . VAL A 1 181 ? 13.095 9.613 -9.455 1.00 94.00 181 VAL A O 1
ATOM 1324 N N . THR A 1 182 ? 14.196 7.891 -10.375 1.00 94.94 182 THR A N 1
ATOM 1325 C CA . THR A 1 182 ? 15.472 8.564 -10.642 1.00 94.94 182 THR A CA 1
ATOM 1326 C C . THR A 1 182 ? 15.944 8.137 -12.026 1.00 94.94 182 THR A C 1
ATOM 1328 O O . THR A 1 182 ? 15.773 6.975 -12.407 1.00 94.94 182 THR A O 1
ATOM 1331 N N . ALA A 1 183 ? 16.476 9.080 -12.801 1.00 94.12 183 ALA A N 1
ATOM 1332 C CA . ALA A 1 183 ? 16.603 8.909 -14.243 1.00 94.12 183 ALA A CA 1
ATOM 1333 C C . ALA A 1 183 ? 17.837 9.599 -14.831 1.00 94.12 183 ALA A C 1
ATOM 1335 O O . ALA A 1 183 ? 18.268 10.657 -14.360 1.00 94.12 183 ALA A O 1
ATOM 1336 N N . ARG A 1 184 ? 18.372 9.028 -15.913 1.00 94.12 184 ARG A N 1
ATOM 1337 C CA . ARG A 1 184 ? 19.370 9.644 -16.802 1.00 94.12 184 ARG A CA 1
ATOM 1338 C C . ARG A 1 184 ? 18.912 9.442 -18.241 1.00 94.12 184 ARG A C 1
ATOM 1340 O O . ARG A 1 184 ? 18.862 8.308 -18.702 1.00 94.12 184 ARG A O 1
ATOM 1347 N N . ASP A 1 185 ? 18.628 10.533 -18.943 1.00 92.44 185 ASP A N 1
ATOM 1348 C CA . ASP A 1 185 ? 18.174 10.484 -20.334 1.00 92.44 185 ASP A CA 1
ATOM 1349 C C . ASP A 1 185 ? 19.134 11.242 -21.237 1.00 92.44 185 ASP A C 1
ATOM 1351 O O . ASP A 1 185 ? 19.549 12.353 -20.912 1.00 92.44 185 ASP A O 1
ATOM 1355 N N . PHE A 1 186 ? 19.463 10.676 -22.389 1.00 91.88 186 PHE A N 1
ATOM 1356 C CA . PHE A 1 186 ? 20.390 11.281 -23.337 1.00 91.88 186 PHE A CA 1
ATOM 1357 C C . PHE A 1 186 ? 19.737 11.428 -24.703 1.00 91.88 186 PHE A C 1
ATOM 1359 O O . PHE A 1 186 ? 18.976 10.562 -25.132 1.00 91.88 186 PHE A O 1
ATOM 1366 N N . VAL A 1 187 ? 20.076 12.504 -25.406 1.00 90.31 187 VAL A N 1
ATOM 1367 C CA . VAL A 1 187 ? 19.722 12.733 -26.809 1.00 90.31 187 VAL A CA 1
ATOM 1368 C C . VAL A 1 187 ? 20.989 13.142 -27.549 1.00 90.31 187 VAL A C 1
ATOM 1370 O O . VAL A 1 187 ? 21.720 14.010 -27.078 1.00 90.31 187 VAL A O 1
ATOM 1373 N N . ASP A 1 188 ? 21.273 12.490 -28.677 1.00 89.25 188 ASP A N 1
ATOM 1374 C CA . ASP A 1 188 ? 22.479 12.722 -29.490 1.00 89.25 188 ASP A CA 1
ATOM 1375 C C . ASP A 1 188 ? 23.784 12.674 -28.671 1.00 89.25 188 ASP A C 1
ATOM 1377 O O . ASP A 1 188 ? 24.721 13.444 -28.879 1.00 89.25 188 ASP A O 1
ATOM 1381 N N . GLY A 1 189 ? 23.836 11.771 -27.689 1.00 88.12 189 GLY A N 1
ATOM 1382 C CA . GLY A 1 189 ? 24.996 11.582 -26.820 1.00 88.12 189 GLY A CA 1
ATOM 1383 C C . GLY A 1 189 ? 25.122 12.578 -25.656 1.00 88.12 189 GLY A C 1
ATOM 1384 O O . GLY A 1 189 ? 26.015 12.418 -24.819 1.00 88.12 189 GLY A O 1
ATOM 1385 N N . ALA A 1 190 ? 24.243 13.581 -25.564 1.00 90.12 190 ALA A N 1
ATOM 1386 C CA . ALA A 1 190 ? 24.260 14.613 -24.528 1.00 90.12 190 ALA A CA 1
ATOM 1387 C C . ALA A 1 190 ? 23.120 14.430 -23.507 1.00 90.12 190 ALA A C 1
ATOM 1389 O O . ALA A 1 190 ? 22.054 13.933 -23.875 1.00 90.12 190 ALA A O 1
ATOM 1390 N N . PRO A 1 191 ? 23.301 14.842 -22.235 1.00 90.25 191 PRO A N 1
ATOM 1391 C CA . PRO A 1 191 ? 22.219 14.888 -21.255 1.00 90.25 191 PRO A CA 1
ATOM 1392 C C . PRO A 1 191 ? 21.002 15.652 -21.780 1.00 90.25 191 PRO A C 1
ATOM 1394 O O . PRO A 1 191 ? 21.116 16.795 -22.229 1.00 90.25 191 PRO A O 1
ATOM 1397 N N . PHE A 1 192 ? 19.829 15.034 -21.706 1.00 87.69 192 PHE A N 1
ATOM 1398 C CA . PHE A 1 192 ? 18.580 15.662 -22.099 1.00 87.69 192 PHE A CA 1
ATOM 1399 C C . PHE A 1 192 ? 18.040 16.519 -20.953 1.00 87.69 192 PHE A C 1
ATOM 1401 O O . PHE A 1 192 ? 17.834 16.040 -19.839 1.00 87.69 192 PHE A O 1
ATOM 1408 N N . ALA A 1 193 ? 17.807 17.803 -21.218 1.00 79.00 193 ALA A N 1
ATOM 1409 C CA . ALA A 1 193 ? 17.274 18.730 -20.228 1.00 79.00 193 ALA A CA 1
ATOM 1410 C C . ALA A 1 193 ? 15.739 18.628 -20.170 1.00 79.00 193 ALA A C 1
ATOM 1412 O O . ALA A 1 193 ? 15.028 19.385 -20.830 1.00 79.00 193 ALA A O 1
ATOM 1413 N N . SER A 1 194 ? 15.224 17.689 -19.374 1.00 80.19 194 SER A N 1
ATOM 1414 C CA . SER A 1 194 ? 13.794 17.567 -19.066 1.00 80.19 194 SER A CA 1
ATOM 1415 C C . SER A 1 194 ? 13.550 17.541 -17.556 1.00 80.19 194 SER A C 1
ATOM 1417 O O . SER A 1 194 ? 14.439 17.201 -16.781 1.00 80.19 194 SER A O 1
ATOM 1419 N N . LYS A 1 195 ? 12.320 17.859 -17.126 1.00 70.88 195 LYS A N 1
ATOM 1420 C CA . LYS A 1 195 ? 11.931 17.898 -15.702 1.00 70.88 195 LYS A CA 1
ATOM 1421 C C . LYS A 1 195 ? 12.173 16.572 -14.964 1.00 70.88 195 LYS A C 1
ATOM 1423 O O . LYS A 1 195 ? 12.333 16.587 -13.748 1.00 70.88 195 LYS A O 1
ATOM 1428 N N . LYS A 1 196 ? 12.162 15.444 -15.680 1.00 74.50 196 LYS A N 1
ATOM 1429 C CA . LYS A 1 196 ? 12.373 14.103 -15.117 1.00 74.50 196 LYS A CA 1
ATOM 1430 C C . LYS A 1 196 ? 13.692 13.469 -15.557 1.00 74.50 196 LYS A C 1
ATOM 1432 O O . LYS A 1 196 ? 13.909 12.308 -15.258 1.00 74.50 196 LYS A O 1
ATOM 1437 N N . SER A 1 197 ? 14.572 14.206 -16.227 1.00 81.00 197 SER A N 1
ATOM 1438 C CA . SER A 1 197 ? 15.875 13.704 -16.665 1.00 81.00 197 SER A CA 1
ATOM 1439 C C . SER A 1 197 ? 16.960 14.207 -15.717 1.00 81.00 197 SER A C 1
ATOM 1441 O O . SER A 1 197 ? 16.931 15.364 -15.310 1.00 81.00 197 SER A O 1
ATOM 1443 N N . PHE A 1 198 ? 17.938 13.362 -15.379 1.00 88.62 198 PHE A N 1
ATOM 1444 C CA . PHE A 1 198 ? 19.054 13.735 -14.495 1.00 88.62 198 PHE A CA 1
ATOM 1445 C C . PHE A 1 198 ? 18.609 14.153 -13.084 1.00 88.62 198 PHE A C 1
ATOM 1447 O O . PHE A 1 198 ? 19.170 15.068 -12.485 1.00 88.62 198 PHE A O 1
ATOM 1454 N N . ILE A 1 199 ? 17.617 13.448 -12.542 1.00 87.56 199 ILE A N 1
ATOM 1455 C CA . ILE A 1 199 ? 17.037 13.705 -11.220 1.00 87.56 199 ILE A CA 1
ATOM 1456 C C . ILE A 1 199 ? 17.418 12.621 -10.211 1.00 87.56 199 ILE A C 1
ATOM 1458 O O . ILE A 1 199 ? 17.537 11.441 -10.557 1.00 87.56 199 ILE A O 1
ATOM 1462 N N . ASP A 1 200 ? 17.536 13.019 -8.947 1.00 89.25 200 ASP A N 1
ATOM 1463 C CA . ASP A 1 200 ? 17.441 12.089 -7.820 1.00 89.25 200 ASP A CA 1
ATOM 1464 C C . ASP A 1 200 ? 15.991 11.611 -7.648 1.00 89.25 200 ASP A C 1
ATOM 1466 O O . ASP A 1 200 ? 15.108 11.984 -8.420 1.00 89.25 200 ASP A O 1
ATOM 1470 N N . TRP A 1 201 ? 15.735 10.769 -6.643 1.00 91.94 201 TRP A N 1
ATOM 1471 C CA . TRP A 1 201 ? 14.400 10.243 -6.356 1.00 91.94 201 TRP A CA 1
ATOM 1472 C C . TRP A 1 201 ? 13.346 11.354 -6.251 1.00 91.94 201 TRP A C 1
ATOM 1474 O O . TRP A 1 201 ? 13.240 12.028 -5.226 1.00 91.94 201 TRP A O 1
ATOM 1484 N N . ALA A 1 202 ? 12.530 11.494 -7.293 1.00 91.50 202 ALA A N 1
ATOM 1485 C CA . ALA A 1 202 ? 11.434 12.449 -7.371 1.00 91.50 202 ALA A CA 1
ATOM 1486 C C . ALA A 1 202 ? 10.092 11.714 -7.492 1.00 91.50 202 ALA A C 1
ATOM 1488 O O . ALA A 1 202 ? 10.067 10.588 -7.997 1.00 91.50 202 ALA A O 1
ATOM 1489 N N . PRO A 1 203 ? 8.975 12.316 -7.043 1.00 90.75 203 PRO A N 1
ATOM 1490 C CA . PRO A 1 203 ? 7.642 11.764 -7.264 1.00 90.75 203 PRO A CA 1
ATOM 1491 C C . PRO A 1 203 ? 7.395 11.447 -8.740 1.00 90.75 203 PRO A C 1
ATOM 1493 O O . PRO A 1 203 ? 7.635 12.277 -9.621 1.00 90.75 203 PRO A O 1
ATOM 1496 N N . ASP A 1 204 ? 6.901 10.242 -8.992 1.00 86.94 204 ASP A N 1
ATOM 1497 C CA . ASP A 1 204 ? 6.412 9.814 -10.295 1.00 86.94 204 ASP A CA 1
ATOM 1498 C C . ASP A 1 204 ? 4.956 9.395 -10.145 1.00 86.94 204 ASP A C 1
ATOM 1500 O O . ASP A 1 204 ? 4.625 8.214 -10.175 1.00 86.94 204 ASP A O 1
ATOM 1504 N N . ASP A 1 205 ? 4.101 10.384 -9.895 1.00 66.00 205 ASP A N 1
ATOM 1505 C CA . ASP A 1 205 ? 2.675 10.154 -9.703 1.00 66.00 205 ASP A CA 1
ATOM 1506 C C . ASP A 1 205 ? 2.097 9.533 -10.986 1.00 66.00 205 ASP A C 1
ATOM 1508 O O . ASP A 1 205 ? 1.979 10.192 -12.025 1.00 66.00 205 ASP A O 1
ATOM 1512 N N . SER A 1 206 ? 1.812 8.231 -10.926 1.00 59.44 206 SER A N 1
ATOM 1513 C CA . SER A 1 206 ? 1.253 7.458 -12.027 1.00 59.44 206 SER A CA 1
ATOM 1514 C C . SER A 1 206 ? -0.156 7.940 -12.368 1.00 59.44 206 SER A C 1
ATOM 1516 O O . SER A 1 206 ? -0.848 8.552 -11.554 1.00 59.44 206 SER A O 1
ATOM 1518 N N . LEU A 1 207 ? -0.589 7.675 -13.604 1.00 69.94 207 LEU A N 1
ATOM 1519 C CA . LEU A 1 207 ? -1.935 7.998 -14.075 1.00 69.94 207 LEU A CA 1
ATOM 1520 C C . LEU A 1 207 ? -2.969 7.320 -13.156 1.00 69.94 207 LEU A C 1
ATOM 1522 O O . LEU A 1 207 ? -3.075 6.093 -13.206 1.00 69.94 207 LEU A O 1
ATOM 1526 N N . PRO A 1 208 ? -3.791 8.061 -12.381 1.00 72.38 208 PRO A N 1
ATOM 1527 C CA . PRO A 1 208 ? -4.745 7.455 -11.444 1.00 72.38 208 PRO A CA 1
ATOM 1528 C C . PRO A 1 208 ? -5.706 6.457 -12.108 1.00 72.38 208 PRO A C 1
ATOM 1530 O O . PRO A 1 208 ? -6.188 5.524 -11.473 1.00 72.38 208 PRO A O 1
ATOM 1533 N N . ALA A 1 209 ? -5.941 6.616 -13.415 1.00 77.56 209 ALA A N 1
ATOM 1534 C CA . ALA A 1 209 ? -6.747 5.717 -14.237 1.00 77.56 209 ALA A CA 1
ATOM 1535 C C . ALA A 1 209 ? -6.189 4.282 -14.359 1.00 77.56 209 ALA A C 1
ATOM 1537 O O . ALA A 1 209 ? -6.945 3.372 -14.704 1.00 77.56 209 ALA A O 1
ATOM 1538 N N . LEU A 1 210 ? -4.897 4.067 -14.086 1.00 81.62 210 LEU A N 1
ATOM 1539 C CA . LEU A 1 210 ? -4.226 2.763 -14.167 1.00 81.62 210 LEU A CA 1
ATOM 1540 C C . LEU A 1 210 ? -4.115 2.044 -12.813 1.00 81.62 210 LEU A C 1
ATOM 1542 O O . LEU A 1 210 ? -3.610 0.920 -12.742 1.00 81.62 210 LEU A O 1
ATOM 1546 N N . LEU A 1 211 ? -4.640 2.657 -11.752 1.00 88.69 211 LEU A N 1
ATOM 1547 C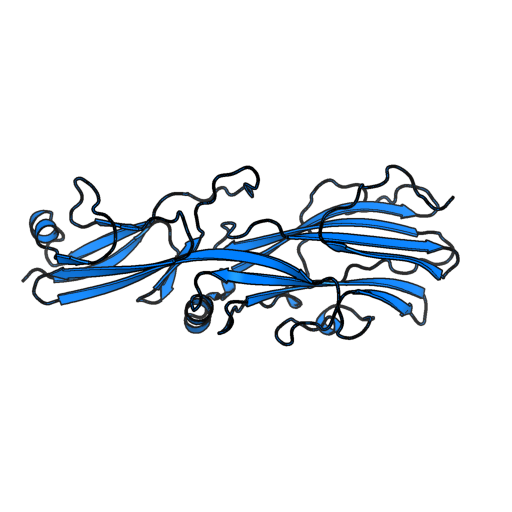 CA . LEU A 1 211 ? -4.686 2.072 -10.421 1.00 88.69 211 LEU A CA 1
ATOM 1548 C C . LEU A 1 211 ? -5.935 1.197 -10.245 1.00 88.69 211 LEU A C 1
ATOM 1550 O O . LEU A 1 211 ? -7.038 1.521 -10.689 1.00 88.69 211 LEU A O 1
ATOM 1554 N N . THR A 1 212 ? -5.772 0.079 -9.545 1.00 90.88 212 THR A N 1
ATOM 1555 C CA . THR A 1 212 ? -6.865 -0.685 -8.930 1.00 90.88 212 THR A CA 1
ATOM 1556 C C . THR A 1 212 ? -6.585 -0.779 -7.441 1.00 90.88 212 THR A C 1
ATOM 1558 O O . THR A 1 212 ? -5.809 -1.624 -6.996 1.00 90.88 212 THR A O 1
ATOM 1561 N N . LEU A 1 213 ? -7.196 0.139 -6.692 1.00 93.62 213 LEU A N 1
ATOM 1562 C CA . LEU A 1 213 ? -6.996 0.297 -5.248 1.00 93.62 213 LEU A CA 1
ATOM 1563 C C . LEU A 1 213 ? -8.067 -0.406 -4.412 1.00 93.62 213 LEU A C 1
ATOM 1565 O O . LEU A 1 213 ? -7.981 -0.406 -3.192 1.00 93.62 213 LEU A O 1
ATOM 1569 N N . ASP A 1 214 ? -9.067 -1.007 -5.053 1.00 95.62 214 ASP A N 1
ATOM 1570 C CA . ASP A 1 214 ? -9.999 -1.892 -4.370 1.00 95.62 214 ASP A CA 1
ATOM 1571 C C . ASP A 1 214 ? -9.343 -3.274 -4.188 1.00 95.62 214 ASP A C 1
ATOM 1573 O O . ASP A 1 214 ? -9.211 -4.008 -5.177 1.00 95.62 214 ASP A O 1
ATOM 1577 N N . PRO A 1 215 ? -8.927 -3.658 -2.962 1.00 94.62 215 PRO A N 1
ATOM 1578 C CA . PRO A 1 215 ? -8.268 -4.941 -2.733 1.00 94.62 215 PRO A CA 1
ATOM 1579 C C . PRO A 1 215 ? -9.192 -6.122 -3.032 1.00 94.62 215 PRO A C 1
ATOM 1581 O O . PRO A 1 215 ? -8.735 -7.181 -3.446 1.00 94.62 215 PRO A O 1
ATOM 1584 N N . GLY A 1 216 ? -10.506 -5.954 -2.894 1.00 92.69 216 GLY A N 1
ATOM 1585 C CA . GLY A 1 216 ? -11.477 -7.014 -3.112 1.00 92.69 216 GLY A CA 1
ATOM 1586 C C . GLY A 1 216 ? -11.201 -8.262 -2.255 1.00 92.69 216 GLY A C 1
ATOM 1587 O O . GLY A 1 216 ? -10.609 -8.182 -1.176 1.00 92.69 216 GLY A O 1
ATOM 1588 N N . PRO A 1 217 ? -11.642 -9.447 -2.708 1.00 93.06 217 PRO A N 1
ATOM 1589 C CA . PRO A 1 217 ? -11.560 -10.676 -1.920 1.00 93.06 217 PRO A CA 1
ATOM 1590 C C . PRO A 1 217 ? -10.188 -11.366 -1.933 1.00 93.06 217 PRO A C 1
ATOM 1592 O O . PRO A 1 217 ? -10.011 -12.307 -1.165 1.00 93.06 217 PRO A O 1
ATOM 1595 N N . ASP A 1 218 ? -9.258 -10.963 -2.803 1.00 95.44 218 ASP A N 1
ATOM 1596 C CA . ASP A 1 218 ? -7.911 -11.555 -2.903 1.00 95.44 218 ASP A CA 1
ATOM 1597 C C . ASP A 1 218 ? -6.851 -10.761 -2.114 1.00 95.44 218 ASP A C 1
ATOM 1599 O O . ASP A 1 218 ? -5.674 -11.131 -2.115 1.00 95.44 218 ASP A O 1
ATOM 1603 N N . ASP A 1 219 ? -7.273 -9.685 -1.438 1.00 97.62 219 ASP A N 1
ATOM 1604 C CA . ASP A 1 219 ? -6.420 -8.774 -0.682 1.00 97.62 219 ASP A CA 1
ATOM 1605 C C . ASP A 1 219 ? -5.324 -8.107 -1.551 1.00 97.62 219 ASP A C 1
ATOM 1607 O O . ASP A 1 219 ? -4.258 -7.771 -1.035 1.00 97.62 219 ASP A O 1
ATOM 1611 N N . ARG A 1 220 ? -5.540 -7.918 -2.866 1.00 97.81 220 ARG A N 1
ATOM 1612 C CA . ARG A 1 220 ? -4.525 -7.382 -3.796 1.00 97.81 220 ARG A CA 1
ATOM 1613 C C . ARG A 1 220 ? -4.885 -6.050 -4.432 1.00 97.81 220 ARG A C 1
ATOM 1615 O O . ARG A 1 220 ? -5.966 -5.868 -4.983 1.00 97.81 220 ARG A O 1
ATOM 1622 N N . LEU A 1 221 ? -3.891 -5.171 -4.468 1.00 96.62 221 LEU A N 1
ATOM 1623 C CA . LEU A 1 221 ? -3.911 -3.898 -5.183 1.00 96.62 221 LEU A CA 1
ATOM 1624 C C . LEU A 1 221 ? -3.005 -3.979 -6.408 1.00 96.62 221 LEU A C 1
ATOM 1626 O O . LEU A 1 221 ? -1.999 -4.695 -6.391 1.00 96.62 221 LEU A O 1
ATOM 1630 N N . TYR A 1 222 ? -3.322 -3.193 -7.434 1.00 95.62 222 TYR A N 1
ATOM 1631 C CA . TYR A 1 222 ? -2.564 -3.174 -8.682 1.00 95.62 222 TYR A CA 1
ATOM 1632 C C . TYR A 1 222 ? -2.258 -1.740 -9.127 1.00 95.62 222 TYR A C 1
ATOM 1634 O O . TYR A 1 222 ? -3.161 -0.906 -9.188 1.00 95.62 222 TYR A O 1
ATOM 1642 N N . ASP A 1 223 ? -1.009 -1.479 -9.501 1.00 94.19 223 ASP A N 1
ATOM 1643 C CA . ASP A 1 223 ? -0.582 -0.279 -10.230 1.00 94.19 223 ASP A CA 1
ATOM 1644 C C . ASP A 1 223 ? 0.031 -0.725 -11.557 1.00 94.19 223 ASP A C 1
ATOM 1646 O O . ASP A 1 223 ? 1.042 -1.432 -11.587 1.00 94.19 223 ASP A O 1
ATOM 1650 N N . THR A 1 224 ? -0.645 -0.390 -12.654 1.00 93.06 224 THR A N 1
ATOM 1651 C CA . THR A 1 224 ? -0.198 -0.731 -14.006 1.00 93.06 224 THR A CA 1
ATOM 1652 C C . THR A 1 224 ? 0.561 0.443 -14.586 1.00 93.06 224 THR A C 1
ATOM 1654 O O . THR A 1 224 ? 0.043 1.554 -14.635 1.00 93.06 224 THR A O 1
ATOM 1657 N N . ASP A 1 225 ? 1.767 0.191 -15.082 1.00 90.44 225 ASP A N 1
ATOM 1658 C CA . ASP A 1 225 ? 2.603 1.246 -15.635 1.00 90.44 225 ASP A CA 1
ATOM 1659 C C . ASP A 1 225 ? 3.285 0.835 -16.933 1.00 90.44 225 ASP A C 1
ATOM 1661 O O . ASP A 1 225 ? 3.349 -0.346 -17.302 1.00 90.44 225 ASP A O 1
ATOM 1665 N N . GLY A 1 226 ? 3.725 1.849 -17.671 1.00 88.06 226 GLY A N 1
ATOM 1666 C CA . GLY A 1 226 ? 4.104 1.701 -19.059 1.00 88.06 226 GLY A CA 1
ATOM 1667 C C . GLY A 1 226 ? 5.153 2.690 -19.555 1.00 88.06 226 GLY A C 1
ATOM 1668 O O . GLY A 1 226 ? 4.840 3.299 -20.579 1.00 88.06 226 GLY A O 1
ATOM 1669 N N . PRO A 1 227 ? 6.314 2.892 -18.891 1.00 88.69 227 PRO A N 1
ATOM 1670 C CA . PRO A 1 227 ? 7.307 3.855 -19.356 1.00 88.69 227 PRO A CA 1
ATOM 1671 C C . PRO A 1 227 ? 7.743 3.546 -20.787 1.00 88.69 227 PRO A C 1
ATOM 1673 O O . PRO A 1 227 ? 7.895 2.385 -21.183 1.00 88.69 227 PRO A O 1
ATOM 1676 N N . ASP A 1 228 ? 7.958 4.596 -21.564 1.00 87.19 228 ASP A N 1
ATOM 1677 C CA . ASP A 1 228 ? 8.338 4.502 -22.959 1.00 87.19 228 ASP A CA 1
ATOM 1678 C C . ASP A 1 228 ? 9.500 5.436 -23.300 1.00 87.19 228 ASP A C 1
ATOM 1680 O O . ASP A 1 228 ? 9.762 6.442 -22.644 1.00 87.19 228 ASP A O 1
ATOM 1684 N N . LEU A 1 229 ? 10.225 5.058 -24.348 1.00 85.88 229 LEU A N 1
ATOM 1685 C CA . LEU A 1 229 ? 11.119 5.946 -25.072 1.00 85.88 229 LEU A CA 1
ATOM 1686 C C . LEU A 1 229 ? 10.473 6.178 -26.443 1.00 85.88 229 LEU A C 1
ATOM 1688 O O . LEU A 1 229 ? 10.621 5.323 -27.328 1.00 85.88 229 LEU A O 1
ATOM 1692 N N . PRO A 1 230 ? 9.697 7.266 -26.607 1.00 73.19 230 PRO A N 1
ATOM 1693 C CA . PRO A 1 230 ? 9.050 7.563 -27.872 1.00 73.19 230 PRO A CA 1
ATOM 1694 C C . PRO A 1 230 ? 10.103 7.919 -28.920 1.00 73.19 230 PRO A C 1
ATOM 1696 O O . PRO A 1 230 ? 11.126 8.540 -28.625 1.00 73.19 230 PRO A O 1
ATOM 1699 N N . ALA A 1 231 ? 9.854 7.524 -30.161 1.00 65.19 231 ALA A N 1
ATOM 1700 C CA . ALA A 1 231 ? 10.773 7.779 -31.248 1.00 65.19 231 ALA A CA 1
ATOM 1701 C C . ALA A 1 231 ? 10.818 9.269 -31.634 1.00 65.19 231 ALA A C 1
ATOM 1703 O O . ALA A 1 231 ? 9.809 9.976 -31.611 1.00 65.19 231 ALA A O 1
ATOM 1704 N N . GLY A 1 232 ? 12.019 9.744 -31.978 1.00 59.41 232 GLY A N 1
ATOM 1705 C CA . GLY A 1 232 ? 12.351 11.171 -32.059 1.00 59.41 232 GLY A CA 1
ATOM 1706 C C . GLY A 1 232 ? 13.095 11.583 -33.332 1.00 59.41 232 GLY A C 1
ATOM 1707 O O . GLY A 1 232 ? 14.075 12.324 -33.264 1.00 59.41 232 GLY A O 1
ATOM 1708 N N . GLY A 1 233 ? 12.660 11.117 -34.507 1.00 62.84 233 GLY A N 1
ATOM 1709 C CA . GLY A 1 233 ? 13.138 11.639 -35.798 1.00 62.84 233 GLY A CA 1
ATOM 1710 C C . GLY A 1 233 ? 14.498 11.093 -36.262 1.00 62.84 233 GLY A C 1
ATOM 1711 O O . GLY A 1 233 ? 14.616 9.905 -36.540 1.00 62.84 233 GLY A O 1
ATOM 1712 N N . SER A 1 234 ? 15.512 11.951 -36.425 1.00 66.81 234 SER A N 1
ATOM 1713 C CA . SER A 1 234 ? 16.858 11.596 -36.928 1.00 66.81 234 SER A CA 1
ATOM 1714 C C . SER A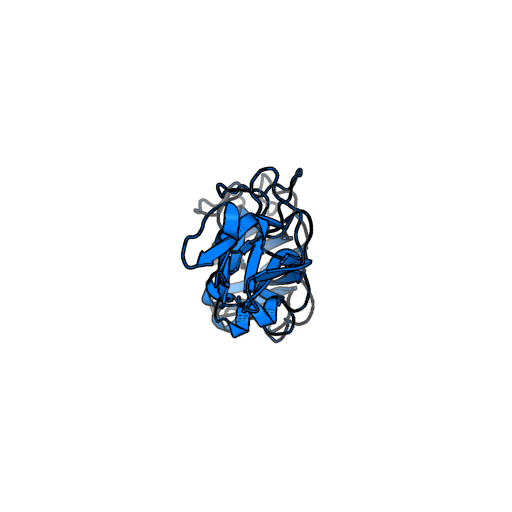 1 234 ? 17.921 11.435 -35.831 1.00 66.81 234 SER A C 1
ATOM 1716 O O . SER A 1 234 ? 19.099 11.278 -36.144 1.00 66.81 234 SER A O 1
ATOM 1718 N N . ARG A 1 235 ? 17.523 11.554 -34.562 1.00 80.06 235 ARG A N 1
ATOM 1719 C CA . ARG A 1 235 ? 18.432 11.640 -33.411 1.00 80.06 235 ARG A CA 1
ATOM 1720 C C . ARG A 1 235 ? 18.860 10.259 -32.903 1.00 80.06 235 ARG A C 1
ATOM 1722 O O . ARG A 1 235 ? 18.414 9.232 -33.409 1.00 80.06 235 ARG A O 1
ATOM 1729 N N . THR A 1 236 ? 19.723 10.207 -31.899 1.00 87.31 236 THR A N 1
ATOM 1730 C CA . THR A 1 236 ? 19.808 9.060 -30.982 1.00 87.31 236 THR A CA 1
ATOM 1731 C C . THR A 1 236 ? 19.160 9.424 -29.656 1.00 87.31 236 THR A C 1
ATOM 1733 O O . THR A 1 236 ? 19.096 10.597 -29.283 1.00 87.31 236 THR A O 1
ATOM 1736 N N . SER A 1 237 ? 18.608 8.445 -28.945 1.00 89.94 237 SER A N 1
ATOM 1737 C CA . SER A 1 237 ? 17.993 8.682 -27.637 1.00 89.94 237 SER A CA 1
ATOM 1738 C C . SER A 1 237 ? 18.183 7.489 -26.713 1.00 89.94 237 SER A C 1
ATOM 1740 O O . SER A 1 237 ? 18.136 6.337 -27.147 1.00 89.94 237 SER A O 1
ATOM 1742 N N . GLU A 1 238 ? 18.404 7.765 -25.435 1.00 92.56 238 GLU A N 1
ATOM 1743 C CA . GLU A 1 238 ? 18.601 6.773 -24.382 1.00 92.56 238 GLU A CA 1
ATOM 1744 C C . GLU A 1 238 ? 17.839 7.193 -23.128 1.00 92.56 238 GLU A C 1
ATOM 1746 O O . GLU A 1 238 ? 17.824 8.373 -22.789 1.00 92.56 238 GLU A O 1
ATOM 1751 N N . THR A 1 239 ? 17.259 6.230 -22.417 1.00 93.38 239 THR A N 1
ATOM 1752 C CA . THR A 1 239 ? 16.664 6.443 -21.092 1.00 93.38 239 THR A CA 1
ATOM 1753 C C . THR A 1 239 ? 17.114 5.343 -20.141 1.00 93.38 239 THR A C 1
ATOM 1755 O O . THR A 1 239 ? 17.207 4.176 -20.535 1.00 93.38 239 THR A O 1
ATOM 1758 N N . TYR A 1 240 ? 17.406 5.720 -18.900 1.00 95.75 240 TYR A N 1
ATOM 1759 C CA . TYR A 1 240 ? 17.808 4.826 -17.819 1.00 95.75 240 TYR A CA 1
ATOM 1760 C C . TYR A 1 240 ? 17.075 5.248 -16.552 1.00 95.75 240 TYR A C 1
ATOM 1762 O O . TYR A 1 240 ? 17.456 6.230 -15.918 1.00 95.75 240 TYR A O 1
ATOM 1770 N N . ASN A 1 241 ? 16.042 4.497 -16.181 1.00 95.75 241 ASN A N 1
ATOM 1771 C CA . ASN A 1 241 ? 15.141 4.837 -15.087 1.00 95.75 241 ASN A CA 1
ATOM 1772 C C . ASN A 1 241 ? 15.172 3.752 -14.018 1.00 95.75 241 ASN A C 1
ATOM 1774 O O . ASN A 1 241 ? 14.962 2.579 -14.326 1.00 95.75 241 ASN A O 1
ATOM 1778 N N . ASN A 1 242 ? 15.360 4.152 -12.763 1.00 97.25 242 ASN A N 1
ATOM 1779 C CA . ASN A 1 242 ? 15.047 3.327 -11.602 1.00 97.25 242 ASN A CA 1
ATOM 1780 C C . ASN A 1 242 ? 13.783 3.855 -10.941 1.00 97.25 242 ASN A C 1
ATOM 1782 O O . ASN A 1 242 ? 13.621 5.061 -10.761 1.00 97.25 242 ASN A O 1
ATOM 1786 N N . PHE A 1 243 ? 12.938 2.937 -10.504 1.00 95.31 243 PHE A N 1
ATOM 1787 C CA . PHE A 1 243 ? 11.685 3.206 -9.832 1.00 95.31 243 PHE A CA 1
ATOM 1788 C C . PHE A 1 243 ? 11.666 2.530 -8.467 1.00 95.31 243 PHE A C 1
ATOM 1790 O O . PHE A 1 243 ? 12.234 1.453 -8.265 1.00 95.31 243 PHE A O 1
ATOM 1797 N N . ARG A 1 244 ? 10.967 3.156 -7.524 1.00 94.19 244 ARG A N 1
ATOM 1798 C CA . ARG A 1 244 ? 10.573 2.533 -6.261 1.00 94.19 244 ARG A CA 1
ATOM 1799 C C . ARG A 1 244 ? 9.108 2.825 -5.992 1.00 94.19 244 ARG A C 1
ATOM 1801 O O . ARG A 1 244 ? 8.683 3.973 -6.113 1.00 94.19 244 ARG A O 1
ATOM 1808 N N . GLN A 1 245 ? 8.349 1.796 -5.640 1.00 93.25 245 GLN A N 1
ATOM 1809 C CA . GLN A 1 245 ? 6.915 1.883 -5.362 1.00 93.25 245 GLN A CA 1
ATOM 1810 C C . GLN A 1 245 ? 6.588 1.388 -3.961 1.00 93.25 245 GLN A C 1
ATOM 1812 O O . GLN A 1 245 ? 7.227 0.460 -3.472 1.00 93.25 245 GLN A O 1
ATOM 1817 N N . TRP A 1 246 ? 5.590 1.990 -3.324 1.00 94.06 246 TRP A N 1
ATOM 1818 C CA . TRP A 1 246 ? 5.080 1.566 -2.021 1.00 94.06 246 TRP A CA 1
ATOM 1819 C C . TRP A 1 246 ? 3.566 1.761 -1.929 1.00 94.06 246 TRP A C 1
ATOM 1821 O O . TRP A 1 246 ? 2.972 2.447 -2.763 1.00 94.06 246 TRP A O 1
ATOM 1831 N N . VAL A 1 247 ? 2.948 1.143 -0.924 1.00 94.50 247 VAL A N 1
ATOM 1832 C CA . VAL A 1 247 ? 1.536 1.338 -0.590 1.00 94.50 247 VAL A CA 1
ATOM 1833 C C . VAL A 1 247 ? 1.420 2.143 0.694 1.00 94.50 247 VAL A C 1
ATOM 1835 O O . VAL A 1 247 ? 2.206 1.969 1.627 1.00 94.50 247 VAL A O 1
ATOM 1838 N N . GLU A 1 248 ? 0.421 3.013 0.741 1.00 94.25 248 GLU A N 1
ATOM 1839 C CA . GLU A 1 248 ? 0.014 3.750 1.930 1.00 94.25 248 GLU A CA 1
ATOM 1840 C C . GLU A 1 248 ? -1.415 3.382 2.333 1.00 94.25 248 GLU A C 1
ATOM 1842 O O . GLU A 1 248 ? -2.268 3.141 1.478 1.00 94.25 248 GLU A O 1
ATOM 1847 N N . TRP A 1 249 ? -1.674 3.403 3.639 1.00 95.06 249 TRP A N 1
ATOM 1848 C CA . TRP A 1 249 ? -2.999 3.401 4.247 1.00 95.06 249 TRP A CA 1
ATOM 1849 C C . TRP A 1 249 ? -3.208 4.717 4.990 1.00 95.06 249 TRP A C 1
ATOM 1851 O O . TRP A 1 249 ? -2.462 5.030 5.917 1.00 95.06 249 TRP A O 1
ATOM 1861 N N . ALA A 1 250 ? -4.210 5.494 4.582 1.00 92.94 250 ALA A N 1
ATOM 1862 C CA . ALA A 1 250 ? -4.514 6.815 5.127 1.00 92.94 250 ALA A CA 1
ATOM 1863 C C . ALA A 1 250 ? -3.273 7.737 5.188 1.00 92.94 250 ALA A C 1
ATOM 1865 O O . ALA A 1 250 ? -3.062 8.459 6.160 1.00 92.94 250 ALA A O 1
ATOM 1866 N N . GLY A 1 251 ? -2.422 7.677 4.155 1.00 90.25 251 GLY A N 1
ATOM 1867 C CA . GLY A 1 251 ? -1.174 8.448 4.066 1.00 90.25 251 GLY A CA 1
ATOM 1868 C C . GLY A 1 251 ? -0.004 7.899 4.894 1.00 90.25 251 GLY A C 1
ATOM 1869 O O . GLY A 1 251 ? 1.054 8.524 4.951 1.00 90.25 251 GLY A O 1
ATOM 1870 N N . VAL A 1 252 ? -0.161 6.736 5.532 1.00 91.31 252 VAL A N 1
ATOM 1871 C CA . VAL A 1 252 ? 0.908 6.054 6.273 1.00 91.31 252 VAL A CA 1
ATOM 1872 C C . VAL A 1 252 ? 1.454 4.901 5.434 1.00 91.31 252 VAL A C 1
ATOM 1874 O O . VAL A 1 252 ? 0.675 4.023 5.062 1.00 91.31 252 VAL A O 1
ATOM 1877 N N . PRO A 1 253 ? 2.768 4.842 5.155 1.00 92.56 253 PRO A N 1
ATOM 1878 C CA . PRO A 1 253 ? 3.368 3.712 4.461 1.00 92.56 253 PRO A CA 1
ATOM 1879 C C . PRO A 1 253 ? 3.055 2.390 5.162 1.00 92.56 253 PRO A C 1
ATOM 1881 O O . PRO A 1 253 ? 3.294 2.232 6.359 1.00 92.56 253 PRO A O 1
ATOM 1884 N N . CYS A 1 254 ? 2.538 1.435 4.399 1.00 94.00 254 CYS A N 1
ATOM 1885 C CA . CYS A 1 254 ? 2.194 0.102 4.872 1.00 94.00 254 CYS A CA 1
ATOM 1886 C C . CYS A 1 254 ? 2.826 -0.982 3.991 1.00 94.00 254 CYS A C 1
ATOM 1888 O O . CYS A 1 254 ? 2.252 -2.051 3.828 1.00 94.00 254 CYS A O 1
ATOM 1890 N N . SER A 1 255 ? 3.984 -0.714 3.388 1.00 94.19 255 SER A N 1
ATOM 1891 C CA . SER A 1 255 ? 4.775 -1.690 2.638 1.00 94.19 255 SER A CA 1
ATOM 1892 C C . SER A 1 255 ? 6.257 -1.317 2.652 1.00 94.19 255 SER A C 1
ATOM 1894 O O . SER A 1 255 ? 6.623 -0.181 2.950 1.00 94.19 255 SER A O 1
ATOM 1896 N N . ASN A 1 256 ? 7.110 -2.257 2.246 1.00 92.19 256 ASN A N 1
ATOM 1897 C CA . ASN A 1 256 ? 8.465 -1.925 1.801 1.00 92.19 256 ASN A CA 1
ATOM 1898 C C . ASN A 1 256 ? 8.433 -1.385 0.363 1.00 92.19 256 ASN A C 1
ATOM 1900 O O . ASN A 1 256 ? 7.406 -1.480 -0.318 1.00 92.19 256 ASN A O 1
ATOM 1904 N N . TYR A 1 257 ? 9.565 -0.863 -0.113 1.00 93.38 257 TYR A N 1
ATOM 1905 C CA . TYR A 1 257 ? 9.719 -0.500 -1.520 1.00 93.38 257 TYR A CA 1
ATOM 1906 C C . TYR A 1 257 ? 9.769 -1.743 -2.420 1.00 93.38 257 TYR A C 1
ATOM 1908 O O . TYR A 1 257 ? 10.568 -2.653 -2.196 1.00 93.38 257 TYR A O 1
ATOM 1916 N N . GLY A 1 258 ? 8.975 -1.739 -3.488 1.00 94.62 258 GLY A N 1
ATOM 1917 C CA . GLY A 1 258 ? 9.197 -2.558 -4.676 1.00 94.62 258 GLY A CA 1
ATOM 1918 C C . GLY A 1 258 ? 10.055 -1.789 -5.677 1.00 94.62 258 GLY A C 1
ATOM 1919 O O . GLY A 1 258 ? 9.620 -0.757 -6.187 1.00 94.62 258 GLY A O 1
ATOM 1920 N N . TYR A 1 259 ? 11.269 -2.271 -5.943 1.00 95.94 259 TYR A N 1
ATOM 1921 C CA . TYR A 1 259 ? 12.193 -1.651 -6.897 1.00 95.94 259 TYR A CA 1
ATOM 1922 C C . TYR A 1 259 ? 12.102 -2.304 -8.271 1.00 95.94 259 TYR A C 1
ATOM 1924 O O . TYR A 1 259 ? 12.003 -3.531 -8.377 1.00 95.94 259 TYR A O 1
ATOM 1932 N N . TRP A 1 260 ? 12.200 -1.491 -9.315 1.00 97.31 260 TRP A N 1
ATOM 1933 C CA . TRP A 1 260 ? 12.299 -1.943 -10.699 1.00 97.31 260 TRP A CA 1
ATOM 1934 C C . TRP A 1 260 ? 12.946 -0.877 -11.575 1.00 97.31 260 TRP A C 1
ATOM 1936 O O . TRP A 1 260 ? 13.094 0.273 -11.166 1.00 97.31 260 TRP A O 1
ATOM 1946 N N . TYR A 1 261 ? 13.336 -1.250 -12.786 1.00 97.56 261 TYR A N 1
ATOM 1947 C CA . TYR A 1 261 ? 13.997 -0.347 -13.716 1.00 97.56 261 TYR A CA 1
ATOM 1948 C C . TYR A 1 261 ? 13.491 -0.545 -15.138 1.00 97.56 261 TYR A C 1
ATOM 1950 O O . TYR A 1 261 ? 13.071 -1.641 -15.509 1.00 97.56 261 TYR A O 1
ATOM 1958 N N . PHE A 1 262 ? 13.607 0.504 -15.946 1.00 96.62 262 PHE A N 1
ATOM 1959 C CA . PHE A 1 262 ? 13.447 0.453 -17.395 1.00 96.62 262 PHE A CA 1
ATOM 1960 C C . PHE A 1 262 ? 14.613 1.187 -18.048 1.00 96.62 262 PHE A C 1
ATOM 1962 O O . PHE A 1 262 ? 14.957 2.299 -17.645 1.00 96.62 262 PHE A O 1
ATOM 1969 N N . ARG A 1 263 ? 15.212 0.580 -19.071 1.00 96.31 263 ARG A N 1
ATOM 1970 C CA . ARG A 1 263 ? 16.183 1.261 -19.927 1.00 96.31 263 ARG A CA 1
ATOM 1971 C C . ARG A 1 263 ? 15.941 0.939 -21.384 1.00 96.31 263 ARG A C 1
ATOM 1973 O O . ARG A 1 263 ? 15.600 -0.190 -21.747 1.00 96.31 263 ARG A O 1
ATOM 1980 N N . ALA A 1 264 ? 16.162 1.932 -22.223 1.00 94.50 264 ALA A N 1
ATOM 1981 C CA . ALA A 1 264 ? 16.025 1.781 -23.654 1.00 94.50 264 ALA A CA 1
ATOM 1982 C C . ALA A 1 264 ? 17.006 2.669 -24.404 1.00 94.50 264 ALA A C 1
ATOM 1984 O O . ALA A 1 264 ? 17.448 3.703 -23.904 1.00 94.50 264 ALA A O 1
ATOM 1985 N N . ARG A 1 265 ? 17.324 2.252 -25.626 1.00 92.38 265 ARG A N 1
ATOM 1986 C CA . ARG A 1 265 ? 18.127 3.009 -26.579 1.00 92.38 265 ARG A CA 1
ATOM 1987 C C . ARG A 1 265 ? 17.519 2.898 -27.951 1.00 92.38 265 ARG A C 1
ATOM 1989 O O . ARG A 1 265 ? 17.138 1.812 -28.392 1.00 92.38 265 ARG A O 1
ATOM 1996 N N . TRP A 1 266 ? 17.531 4.021 -28.632 1.00 88.56 266 TRP A N 1
ATOM 1997 C CA . TRP A 1 266 ? 17.074 4.166 -29.988 1.00 88.56 266 TRP A CA 1
ATOM 1998 C C . TRP A 1 266 ? 18.143 4.895 -30.812 1.00 88.56 266 TRP A C 1
ATOM 2000 O O . TRP A 1 266 ? 18.684 5.921 -30.391 1.00 88.56 266 TRP A O 1
ATOM 2010 N N . LYS A 1 267 ? 18.493 4.331 -31.971 1.00 86.56 267 LYS A N 1
ATOM 2011 C CA . LYS A 1 267 ? 19.502 4.859 -32.901 1.00 86.56 267 LYS A CA 1
ATOM 2012 C C . LYS A 1 267 ? 19.062 4.553 -34.327 1.00 86.56 267 LYS A C 1
ATOM 2014 O O . LYS A 1 267 ? 18.694 3.421 -34.629 1.00 86.56 267 LYS A O 1
ATOM 2019 N N . ALA A 1 268 ? 19.113 5.562 -35.198 1.00 81.56 268 ALA A N 1
ATOM 2020 C CA . ALA A 1 268 ? 18.756 5.430 -36.613 1.00 81.56 268 ALA A CA 1
ATOM 2021 C C . ALA A 1 268 ? 17.374 4.774 -36.828 1.00 81.56 268 ALA A C 1
ATOM 2023 O O . ALA A 1 268 ? 17.242 3.811 -37.582 1.00 81.56 268 ALA A O 1
ATOM 2024 N N . GLN A 1 269 ? 16.351 5.284 -36.133 1.00 78.50 269 GLN A N 1
ATOM 2025 C CA . GLN A 1 269 ? 14.962 4.807 -36.219 1.00 78.50 269 GLN A CA 1
ATOM 2026 C C . GLN A 1 269 ? 14.701 3.385 -35.708 1.00 78.50 269 GLN A C 1
ATOM 2028 O O . GLN A 1 269 ? 13.580 2.894 -35.848 1.00 78.50 269 GLN A O 1
ATOM 2033 N N . LYS A 1 270 ? 15.685 2.751 -35.062 1.00 85.88 270 LYS A N 1
ATOM 2034 C CA . LYS A 1 270 ? 15.560 1.404 -34.502 1.00 85.88 270 LYS A CA 1
ATOM 2035 C C . LYS A 1 270 ? 15.849 1.376 -33.013 1.00 85.88 270 LYS A C 1
ATOM 2037 O O . LYS A 1 270 ? 16.754 2.058 -32.527 1.00 85.88 270 LYS A O 1
ATOM 2042 N N . VAL A 1 271 ? 15.114 0.539 -32.294 1.00 89.38 271 VAL A N 1
ATOM 2043 C CA . VAL A 1 271 ? 15.404 0.214 -30.898 1.00 89.38 271 VAL A CA 1
ATOM 2044 C C . VAL A 1 271 ? 16.601 -0.733 -30.861 1.00 89.38 271 VAL A C 1
ATOM 2046 O O . VAL A 1 271 ? 16.549 -1.849 -31.372 1.00 89.38 271 VAL A O 1
ATOM 2049 N N . THR A 1 272 ? 17.691 -0.296 -30.238 1.00 91.19 272 THR A N 1
ATOM 2050 C CA . THR A 1 272 ? 18.930 -1.082 -30.106 1.00 91.19 272 THR A CA 1
ATOM 2051 C C . THR A 1 272 ? 19.143 -1.622 -28.694 1.00 91.19 272 THR A C 1
ATOM 2053 O O . THR A 1 272 ? 19.968 -2.507 -28.495 1.00 91.19 2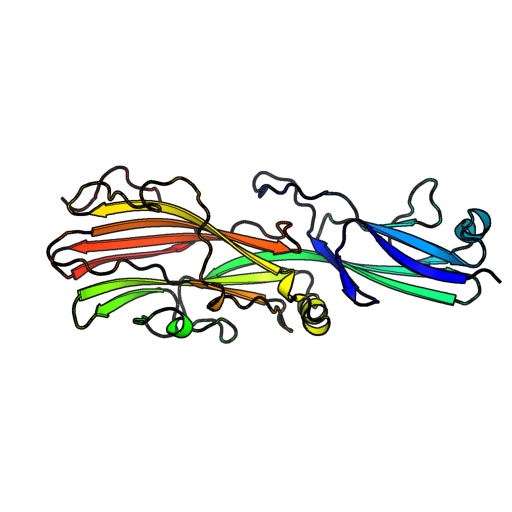72 THR A O 1
ATOM 2056 N N . LEU A 1 273 ? 18.418 -1.091 -27.707 1.00 93.00 273 LEU A N 1
ATOM 2057 C CA . LEU A 1 273 ? 18.361 -1.608 -26.341 1.00 93.00 273 LEU A CA 1
ATOM 2058 C C . LEU A 1 273 ? 16.929 -1.476 -25.837 1.00 93.00 273 LEU A C 1
ATOM 2060 O O . LEU A 1 273 ? 16.309 -0.424 -25.988 1.00 93.00 273 LEU A O 1
ATOM 2064 N N . LYS A 1 274 ? 16.440 -2.524 -25.185 1.00 94.69 274 LYS A N 1
ATOM 2065 C CA . LYS A 1 274 ? 15.245 -2.486 -24.349 1.00 94.69 274 LYS A CA 1
ATOM 2066 C C . LYS A 1 274 ? 15.441 -3.480 -23.219 1.00 94.69 274 LYS A C 1
ATOM 2068 O O . LYS A 1 274 ? 15.843 -4.616 -23.463 1.00 94.69 274 LYS A O 1
ATOM 2073 N N . ASP A 1 275 ? 15.191 -3.047 -22.001 1.00 97.25 275 ASP A N 1
ATOM 2074 C CA . ASP A 1 275 ? 15.335 -3.893 -20.830 1.00 97.25 275 ASP A CA 1
ATOM 2075 C C . ASP A 1 275 ? 14.430 -3.373 -19.713 1.00 97.25 275 ASP A C 1
ATOM 2077 O O . ASP A 1 275 ? 14.287 -2.164 -19.515 1.00 97.25 275 ASP A O 1
ATOM 2081 N N . LEU A 1 276 ? 13.795 -4.307 -19.016 1.00 97.56 276 LEU A N 1
ATOM 2082 C CA . LEU A 1 276 ? 12.859 -4.069 -17.928 1.00 97.56 276 LEU A CA 1
ATOM 2083 C C . LEU A 1 276 ? 13.077 -5.175 -16.900 1.00 97.56 276 LEU A C 1
ATOM 2085 O O . LEU A 1 276 ? 12.964 -6.358 -17.225 1.00 97.56 276 LEU A O 1
ATOM 2089 N N . GLY A 1 277 ? 13.335 -4.800 -15.654 1.00 97.69 277 GLY A N 1
ATOM 2090 C CA . GLY A 1 277 ? 13.635 -5.769 -14.610 1.00 97.69 277 GLY A CA 1
ATOM 2091 C C . GLY A 1 277 ? 13.335 -5.255 -13.213 1.00 97.69 277 GLY A C 1
ATOM 2092 O O . GLY A 1 277 ? 12.963 -4.102 -13.011 1.00 97.69 277 GLY A O 1
ATOM 2093 N N . THR A 1 278 ? 13.467 -6.146 -12.238 1.00 97.44 278 THR A N 1
ATOM 2094 C CA . THR A 1 278 ? 13.333 -5.828 -10.814 1.00 97.44 278 THR A CA 1
ATOM 2095 C C . THR A 1 278 ? 14.650 -5.299 -10.248 1.00 97.44 278 THR A C 1
ATOM 2097 O O . THR A 1 278 ? 15.723 -5.655 -10.731 1.00 97.44 278 THR A O 1
ATOM 2100 N N . GLY A 1 279 ? 14.582 -4.524 -9.167 1.00 96.12 279 GLY A N 1
ATOM 2101 C CA . GLY A 1 279 ? 15.751 -3.902 -8.546 1.00 96.12 279 GLY A CA 1
ATOM 2102 C C . GLY A 1 279 ? 16.109 -2.562 -9.185 1.00 96.12 279 GLY A C 1
ATOM 2103 O O . GLY A 1 279 ? 15.258 -1.905 -9.775 1.00 96.12 279 GLY A O 1
ATOM 2104 N N . SER A 1 280 ? 17.372 -2.164 -9.052 1.00 95.88 280 SER A N 1
ATOM 2105 C CA . SER A 1 280 ? 17.893 -0.915 -9.608 1.00 95.88 280 SER A CA 1
ATOM 2106 C C . SER A 1 280 ? 19.135 -1.192 -10.445 1.00 95.88 280 SER A C 1
ATOM 2108 O O . SER A 1 280 ? 19.956 -2.036 -10.087 1.00 95.88 280 SER A O 1
ATOM 2110 N N . ILE A 1 281 ? 19.304 -0.440 -11.524 1.00 96.94 281 ILE A N 1
ATOM 2111 C CA . ILE A 1 281 ? 20.526 -0.404 -12.327 1.00 96.94 281 ILE A CA 1
ATOM 2112 C C . ILE A 1 281 ? 21.439 0.738 -11.881 1.00 96.94 281 ILE A C 1
ATOM 2114 O O . ILE A 1 281 ? 20.991 1.743 -11.320 1.00 96.94 281 ILE A O 1
ATOM 2118 N N . ALA A 1 282 ? 22.731 0.607 -12.176 1.00 96.31 282 ALA A N 1
ATOM 2119 C CA . ALA A 1 282 ? 23.641 1.740 -12.116 1.00 96.31 282 ALA A CA 1
ATOM 2120 C C . ALA A 1 282 ? 23.242 2.755 -13.195 1.00 96.31 282 ALA A C 1
ATOM 2122 O O . ALA A 1 282 ? 23.110 2.404 -14.368 1.00 96.31 282 ALA A O 1
ATOM 2123 N N . LEU A 1 283 ? 23.033 4.005 -12.788 1.00 94.81 283 LEU A N 1
ATOM 2124 C CA . LEU A 1 283 ? 22.694 5.076 -13.714 1.00 94.81 283 LEU A CA 1
ATOM 2125 C C . LEU A 1 283 ? 23.972 5.606 -14.380 1.00 94.81 283 LEU A C 1
ATOM 2127 O O . LEU A 1 283 ? 24.893 6.010 -13.664 1.00 94.81 283 LEU A O 1
ATOM 2131 N N . PRO A 1 284 ? 24.052 5.620 -15.721 1.00 93.81 284 PRO A N 1
ATOM 2132 C CA . PRO A 1 284 ? 25.261 6.046 -16.408 1.00 93.81 284 PRO A CA 1
ATOM 2133 C C . PRO A 1 284 ? 25.471 7.559 -16.288 1.00 93.81 284 PRO A C 1
ATOM 2135 O O . PRO A 1 284 ? 24.525 8.348 -16.278 1.00 93.81 284 PRO A O 1
ATOM 2138 N N . SER A 1 285 ? 26.736 7.975 -16.225 1.00 90.88 285 SER A N 1
ATOM 2139 C CA . SER A 1 285 ? 27.123 9.392 -16.235 1.00 90.88 285 SER A CA 1
ATOM 2140 C C . SER A 1 285 ? 27.234 9.977 -17.646 1.00 90.88 285 SER A C 1
ATOM 2142 O O . SER A 1 285 ? 27.181 11.194 -17.802 1.00 90.88 285 SER A O 1
ATOM 2144 N N . ASN A 1 286 ? 27.363 9.125 -18.667 1.00 90.19 286 ASN A N 1
ATOM 2145 C CA . ASN A 1 286 ? 27.516 9.493 -20.073 1.00 90.19 286 ASN A CA 1
ATOM 2146 C C . ASN A 1 286 ? 26.623 8.616 -20.957 1.00 90.19 286 ASN A C 1
ATOM 2148 O O . ASN A 1 286 ? 26.311 7.489 -20.581 1.00 90.19 286 ASN A O 1
ATOM 2152 N N . ALA A 1 287 ? 26.279 9.110 -22.147 1.00 88.31 287 ALA A N 1
ATOM 2153 C CA . ALA A 1 287 ? 25.599 8.302 -23.151 1.00 88.31 287 ALA A CA 1
ATOM 2154 C C . ALA A 1 287 ? 26.482 7.133 -23.604 1.00 88.31 287 ALA A C 1
ATOM 2156 O O . ALA A 1 287 ? 27.699 7.282 -23.759 1.00 88.31 287 ALA A O 1
ATOM 2157 N N . GLU A 1 288 ? 25.861 5.988 -23.863 1.00 85.19 288 GLU A N 1
ATOM 2158 C CA . GLU A 1 288 ? 26.550 4.792 -24.347 1.00 85.19 288 GLU A CA 1
ATOM 2159 C C . GLU A 1 288 ? 26.537 4.687 -25.882 1.00 85.19 288 GLU A C 1
ATOM 2161 O O . GLU A 1 288 ? 27.331 3.941 -26.456 1.00 85.19 288 GLU A O 1
ATOM 2166 N N . SER A 1 289 ? 25.661 5.421 -26.575 1.00 69.94 289 SER A N 1
ATOM 2167 C CA . SER A 1 289 ? 25.729 5.605 -28.025 1.00 69.94 289 SER A CA 1
ATOM 2168 C C . SER A 1 289 ? 26.569 6.824 -28.382 1.00 69.94 289 SER A C 1
ATOM 2170 O O . SER A 1 289 ? 26.085 7.950 -28.448 1.00 69.94 289 SER A O 1
ATOM 2172 N N . ARG A 1 290 ? 27.851 6.583 -28.642 1.00 57.97 290 ARG A N 1
ATOM 2173 C CA . ARG A 1 290 ? 28.639 7.457 -29.515 1.00 57.97 290 ARG A CA 1
ATOM 2174 C C . ARG A 1 290 ? 28.685 6.877 -30.931 1.00 57.97 290 ARG A C 1
ATOM 2176 O O . ARG A 1 290 ? 28.288 5.698 -31.128 1.00 57.97 290 ARG A O 1
#

=== Feature glossary ===
The features interleaved in this record are:

— What the protein is —

Sequence gives the chain of amino acids in standard one-letter code (A=alanine, C=cysteine, …, Y=tyrosine), read N→C. It is the only feature that is directly encoded by the gene; all structural features are derived from the folded form of this sequence.

Database cross-references. InterPro integrates a dozen domain/family signature databases into unified entries with residue-range hits. GO terms attach function/process/location labels with evidence codes. CATH codes position the fold in a four-level structural taxonomy. Organism is the NCBI-taxonomy species name.

— Where its atoms are —

Atomic coordinates in PDBx/mmCIF format — the same representation the Protein Data Bank distributes. Each line of the _atom_site loop places one backbone atom in Cartesian space (units: ångströms, origin: arbitrary).

The six renders are orthographic views along the three Cartesian axes in both directions. Representation (cartoon, sticks, or surface) and color scheme (sequence-rainbow or by-chain) vary across proteins so the training set covers all the common visualization conventions.

— Local backbone conformation —

Eight-state secondary structure (DSSP): H is the canonical α-helix, G the tighter 3₁₀-helix, I the wider π-helix; E/B are β-structure, T and S are turns and bends, and '-' is everything else. DSSP derives these from the pattern of main-chain N–H···O=C hydrogen bonds, not from the sequence.

P-SEA three-state annotation labels each residue as helix, strand, or coil based purely on the geometry of the Cα trace. It serves as a fallback when the full backbone (and thus DSSP) is unavailable.

The φ/ψ torsion pair specifies the backbone conformation at each residue. φ rotates about the N–Cα bond, ψ about the Cα–C bond. Steric clashes forbid most of the (φ, ψ) plane — the allowed regions (α-helix basin, β-sheet basin, left-handed helix) are the Ramachandran-allowed regions.

— Global shape and packing —

The geometric summary reports three shape descriptors. Rg (radius of gyration) measures how spread out the Cα atoms are about their centre of mass; compact globular proteins have small Rg, elongated or unfolded ones large. Cα contacts (<8 Å, |i−j|>4) count long-range residue pairs in spatial proximity — high for tightly packed folds, near zero for rods or random coil. The bounding-box extents give the protein's footprint along x, y, z in Å.

Solvent-accessible surface area (SASA) is the area in Å² traced out by the centre of a 1.4 Å probe sphere (a water molecule) rolled over the protein's van der Waals surface (Shrake–Rupley / Lee–Richards construction). Buried residues have near-zero SASA; fully exposed residues can exceed 200 Å². The total SASA scales roughly with the number of surface residues.

The contact map is a binary N×N matrix image: pixel (i, j) is dark where Cα_i and Cα_j are within 8 Å and |i−j|>4. Because the |i−j|>4 filter removes local helical contacts, off-diagonal stripes parallel to the main diagonal indicate parallel β-sheets; stripes perpendicular to it indicate antiparallel β-sheets. The Ramachandran plot scatters every residue's (φ, ψ) pair against the sterically allowed regions. The PAE heatmap renders the predicted-aligned-error matrix.

— Structural neighborhood —

3Di is Foldseek's structural alphabet. Each residue is assigned one of twenty discrete states based on how its Cα sits relative to its spatial (not sequential) neighbors. Aligning 3Di strings finds structural homologs roughly as well as full 3D superposition, but orders of magnitude faster.

Nearest PDB neighbors are the top structural matches found by Foldseek when searching this structure against the entire Protein Data Bank. Each hit reports a TM-score (0 to 1; >0.5 almost always implies the same fold) and an E-value. These are *structural* homologs — they may share no detectable sequence similarity.

— Confidence and disorder —

For AlphaFold models, the B-factor field carries pLDDT — the model's own estimate of local accuracy on a 0–100 scale. Regions with pLDDT<50 should be treated as essentially unmodeled; they often correspond to intrinsically disordered segments.

Crystallographic B-factors measure how much each atom's electron density is smeared out, in Å². They rise in mobile loops and surface residues and fall in the buried interior. In AlphaFold models this column is repurposed to hold pLDDT instead.

Predicted aligned error is AlphaFold's pairwise confidence. Unlike pLDDT (per-residue), PAE is per-residue-pair and captures whether two parts of the structure are correctly placed relative to each other. Units are ångströms of expected positional error.